Protein AF-A0A937M480-F1 (afdb_monomer_lite)

Structure (mmCIF, N/CA/C/O backbone):
data_AF-A0A937M480-F1
#
_entry.id   AF-A0A937M480-F1
#
loop_
_atom_site.group_PDB
_atom_site.id
_atom_site.type_symbol
_atom_site.label_atom_id
_atom_site.label_alt_id
_atom_site.label_comp_id
_atom_site.label_asym_id
_atom_site.label_entity_id
_atom_site.label_seq_id
_atom_site.pdbx_PDB_ins_code
_atom_site.Cartn_x
_atom_site.Cartn_y
_atom_site.Cartn_z
_atom_site.occupancy
_atom_site.B_iso_or_equiv
_atom_site.auth_seq_id
_atom_site.auth_comp_id
_atom_site.auth_asym_id
_atom_site.auth_atom_id
_atom_site.pdbx_PDB_model_num
ATOM 1 N N . MET A 1 1 ? -55.454 20.935 -61.286 1.00 38.97 1 MET A N 1
ATOM 2 C CA . MET A 1 1 ? -54.403 21.324 -62.245 1.00 38.97 1 MET A CA 1
ATOM 3 C C . MET A 1 1 ? -53.391 20.179 -62.258 1.00 38.97 1 MET A C 1
ATOM 5 O O . MET A 1 1 ? -52.654 20.067 -61.294 1.00 38.97 1 MET A O 1
ATOM 9 N N . THR A 1 2 ? -53.624 19.088 -63.008 1.00 27.55 2 THR A N 1
ATOM 10 C CA . THR A 1 2 ? -53.125 18.835 -64.394 1.00 27.55 2 THR A CA 1
ATOM 11 C C . THR A 1 2 ? -51.629 19.157 -64.527 1.00 27.55 2 THR A C 1
ATOM 13 O O . THR A 1 2 ? -51.244 20.268 -64.197 1.00 27.55 2 THR A O 1
ATOM 16 N N . ALA A 1 3 ? -50.723 18.274 -64.959 1.00 28.53 3 ALA A N 1
ATOM 17 C CA . ALA A 1 3 ? -50.770 17.164 -65.926 1.00 28.53 3 ALA A CA 1
ATOM 18 C C . ALA A 1 3 ? -49.619 16.153 -65.606 1.00 28.53 3 ALA A C 1
ATOM 20 O O . ALA A 1 3 ? -48.612 16.585 -65.056 1.00 28.53 3 ALA A O 1
ATOM 21 N N . ASN A 1 4 ? -49.781 14.816 -65.700 1.00 28.52 4 ASN A N 1
ATOM 22 C CA . ASN A 1 4 ? -49.721 13.934 -66.905 1.00 28.52 4 ASN A CA 1
ATOM 23 C C . ASN A 1 4 ? -48.317 13.932 -67.568 1.00 28.52 4 ASN A C 1
ATOM 25 O O . ASN A 1 4 ? -47.779 15.014 -67.745 1.00 28.52 4 ASN A O 1
ATOM 29 N N . GLN A 1 5 ? -47.620 12.849 -67.959 1.00 31.33 5 GLN A N 1
ATOM 30 C CA . GLN A 1 5 ? -47.866 11.459 -68.439 1.00 31.33 5 GLN A CA 1
ATOM 31 C C . GLN A 1 5 ? -46.549 10.646 -68.207 1.00 31.33 5 GLN A C 1
ATOM 33 O O . GLN A 1 5 ? -45.495 11.272 -68.166 1.00 31.33 5 GLN A O 1
ATOM 38 N N . ALA A 1 6 ? -46.461 9.339 -67.904 1.00 31.95 6 ALA A N 1
ATOM 39 C CA . ALA A 1 6 ? -46.973 8.081 -68.494 1.00 31.95 6 ALA A CA 1
ATOM 40 C C . ALA A 1 6 ? -46.155 7.525 -69.697 1.00 31.95 6 ALA A C 1
ATOM 42 O O . ALA A 1 6 ? -45.726 8.312 -70.533 1.00 31.95 6 ALA A O 1
ATOM 43 N N . PHE A 1 7 ? -46.087 6.173 -69.771 1.00 28.83 7 PHE A N 1
ATOM 44 C CA . PHE A 1 7 ? -45.591 5.233 -70.823 1.00 28.83 7 PHE A CA 1
ATOM 45 C C . PHE A 1 7 ? -44.141 4.702 -70.683 1.00 28.83 7 PHE A C 1
ATOM 47 O O . PHE A 1 7 ? -43.228 5.495 -70.509 1.00 28.83 7 PHE A O 1
ATOM 54 N N . GLU A 1 8 ? -43.792 3.405 -70.790 1.00 29.45 8 GLU A N 1
ATOM 55 C CA . GLU A 1 8 ? -44.454 2.083 -70.986 1.00 29.45 8 GLU A CA 1
ATOM 56 C C . GLU A 1 8 ? -43.340 1.003 -70.784 1.00 29.45 8 GLU A C 1
ATOM 58 O O . GLU A 1 8 ? -42.198 1.235 -71.168 1.00 29.45 8 GLU A O 1
ATOM 63 N N . SER A 1 9 ? -43.526 -0.052 -69.979 1.00 27.80 9 SER A N 1
ATOM 64 C CA . SER A 1 9 ? -43.893 -1.445 -70.344 1.00 27.80 9 SER A CA 1
ATOM 65 C C . SER A 1 9 ? -42.883 -2.280 -71.163 1.00 27.80 9 SER A C 1
ATOM 67 O O . SER A 1 9 ? -42.660 -2.030 -72.341 1.00 27.80 9 SER A O 1
ATOM 69 N N . SER A 1 10 ? -42.406 -3.396 -70.590 1.00 26.31 10 SER A N 1
ATOM 70 C CA . SER A 1 10 ? -42.457 -4.728 -71.238 1.00 26.31 10 SER A CA 1
ATOM 71 C C . SER A 1 10 ? -42.192 -5.871 -70.241 1.00 26.31 10 SER A C 1
ATOM 73 O O . SER A 1 10 ? -41.236 -5.864 -69.470 1.00 26.31 10 SER A O 1
ATOM 75 N N . GLN A 1 11 ? -43.119 -6.830 -70.249 1.00 28.70 11 GLN A N 1
ATOM 76 C CA . GLN A 1 11 ? -43.166 -8.083 -69.492 1.00 28.70 11 GLN A CA 1
ATOM 77 C C . GLN A 1 11 ? -42.443 -9.201 -70.251 1.00 28.70 11 GLN A C 1
ATOM 79 O O . GLN A 1 11 ? -42.529 -9.197 -71.475 1.00 28.70 11 GLN A O 1
ATOM 84 N N . ILE A 1 12 ? -41.918 -10.215 -69.546 1.00 29.50 12 ILE A N 1
ATOM 85 C CA . ILE A 1 12 ? -42.056 -11.636 -69.934 1.00 29.50 12 ILE A CA 1
ATOM 86 C C . ILE A 1 12 ? -42.160 -12.498 -68.657 1.00 29.50 12 ILE A C 1
ATOM 88 O O . ILE A 1 12 ? -41.211 -12.597 -67.883 1.00 29.50 12 ILE A O 1
ATOM 92 N N . GLU A 1 13 ? -43.316 -13.138 -68.461 1.00 30.36 13 GLU A N 1
ATOM 93 C CA . GLU A 1 13 ? -43.513 -14.326 -67.615 1.00 30.36 13 GLU A CA 1
ATOM 94 C C . GLU A 1 13 ? -43.284 -15.603 -68.446 1.00 30.36 13 GLU A C 1
ATOM 96 O O . GLU A 1 13 ? -43.547 -15.599 -69.646 1.00 30.36 13 GLU A O 1
ATOM 101 N N . THR A 1 14 ? -42.880 -16.718 -67.817 1.00 29.17 14 THR A N 1
ATOM 102 C CA . THR A 1 14 ? -43.527 -18.047 -67.976 1.00 29.17 14 THR A CA 1
ATOM 103 C C . THR A 1 14 ? -42.925 -19.122 -67.043 1.00 29.17 14 THR A C 1
ATOM 105 O O . THR A 1 14 ? -41.806 -19.585 -67.209 1.00 29.17 14 THR A O 1
ATOM 108 N N . ASN A 1 15 ? -43.721 -19.493 -66.035 1.00 28.11 15 ASN A N 1
ATOM 109 C CA . ASN A 1 15 ? -44.077 -20.829 -65.512 1.00 28.11 15 ASN A CA 1
ATOM 110 C C . ASN A 1 15 ? -43.257 -22.104 -65.879 1.00 28.11 15 ASN A C 1
ATOM 112 O O . ASN A 1 15 ? -43.151 -22.442 -67.053 1.00 28.11 15 ASN A O 1
ATOM 116 N N . SER A 1 16 ? -42.916 -22.954 -64.886 1.00 30.02 16 SER A N 1
ATOM 117 C CA . SER A 1 16 ? -43.539 -24.298 -64.682 1.00 30.02 16 SER A CA 1
ATOM 118 C C . SER A 1 16 ? -42.826 -25.247 -63.672 1.00 30.02 16 SER A C 1
ATOM 120 O O . SER A 1 16 ? -41.637 -25.511 -63.760 1.00 30.02 16 SER A O 1
ATOM 122 N N . ARG A 1 17 ? -43.635 -25.759 -62.722 1.00 29.83 17 ARG A N 1
ATOM 123 C CA . ARG A 1 17 ? -43.752 -27.118 -62.114 1.00 29.83 17 ARG A CA 1
ATOM 124 C C . ARG A 1 17 ? -42.527 -28.051 -61.904 1.00 29.83 17 ARG A C 1
ATOM 126 O O . ARG A 1 17 ? -41.987 -28.567 -62.867 1.00 29.83 17 ARG A O 1
ATOM 133 N N . GLY A 1 18 ? -42.375 -28.514 -60.649 1.00 26.92 18 GLY A N 1
ATOM 134 C CA . GLY A 1 18 ? -42.575 -29.937 -60.287 1.00 26.92 18 GLY A CA 1
ATOM 135 C C . GLY A 1 18 ? -41.360 -30.850 -60.004 1.00 26.92 18 GLY A C 1
ATOM 136 O O . GLY A 1 18 ? -40.508 -31.026 -60.859 1.00 26.92 18 GLY A O 1
ATOM 137 N N . ASP A 1 19 ? -41.426 -31.519 -58.842 1.00 27.78 19 ASP A N 1
ATOM 138 C CA . ASP A 1 19 ? -40.830 -32.814 -58.435 1.00 27.78 19 ASP A CA 1
ATOM 139 C C . ASP A 1 19 ? -39.389 -32.956 -57.885 1.00 27.78 19 ASP A C 1
ATOM 141 O O . ASP A 1 19 ? -38.381 -32.989 -58.581 1.00 27.78 19 ASP A O 1
ATOM 145 N N . THR A 1 20 ? -39.367 -33.150 -56.556 1.00 30.53 20 THR A N 1
ATOM 146 C CA . THR A 1 20 ? -38.727 -34.230 -55.773 1.00 30.53 20 THR A CA 1
ATOM 147 C C . THR A 1 20 ? -37.435 -34.885 -56.282 1.00 30.53 20 THR A C 1
ATOM 149 O O . THR A 1 20 ? -37.470 -35.758 -57.141 1.00 30.53 20 THR A O 1
ATOM 152 N N . SER A 1 21 ? -36.347 -34.693 -55.531 1.00 29.95 21 SER A N 1
ATOM 153 C CA . SER A 1 21 ? -35.521 -35.818 -55.063 1.00 29.95 21 SER A CA 1
ATOM 154 C C . SER A 1 21 ? -34.657 -35.392 -53.877 1.00 29.95 21 SER A C 1
ATOM 156 O O . SER A 1 21 ? -33.818 -34.499 -53.987 1.00 29.95 21 SER A O 1
ATOM 158 N N . ALA A 1 22 ? -34.880 -36.046 -52.742 1.00 34.91 22 ALA A N 1
ATOM 159 C CA . ALA A 1 22 ? -34.071 -35.940 -51.543 1.00 34.91 22 ALA A CA 1
ATOM 160 C C . ALA A 1 22 ? -32.683 -36.555 -51.765 1.00 34.91 22 ALA A C 1
ATOM 162 O O . ALA A 1 22 ? -32.589 -37.723 -52.134 1.00 34.91 22 ALA A O 1
ATOM 163 N N . VAL A 1 23 ? -31.626 -35.804 -51.451 1.00 31.38 23 VAL A N 1
ATOM 164 C CA . VAL A 1 23 ? -30.312 -36.351 -51.089 1.00 31.38 23 VAL A CA 1
ATOM 165 C C . VAL A 1 23 ? -29.729 -35.457 -49.994 1.00 31.38 23 VAL A C 1
ATOM 167 O O . VAL A 1 23 ? -29.330 -34.325 -50.248 1.00 31.38 23 VAL A O 1
ATOM 170 N N . ASN A 1 24 ? -29.711 -35.968 -48.762 1.00 33.84 24 ASN A N 1
ATOM 171 C CA . ASN A 1 24 ? -28.890 -35.433 -47.675 1.00 33.84 24 ASN A CA 1
ATOM 172 C C . ASN A 1 24 ? -27.405 -35.665 -47.994 1.00 33.84 24 ASN A C 1
ATOM 174 O O . ASN A 1 24 ? -27.045 -36.788 -48.355 1.00 33.84 24 ASN A O 1
ATOM 178 N N . PRO A 1 25 ? -26.533 -34.696 -47.683 1.00 33.44 25 PRO A N 1
ATOM 179 C CA . PRO A 1 25 ? -25.230 -35.018 -47.119 1.00 33.44 25 PRO A CA 1
ATOM 180 C C . PRO A 1 25 ? -25.141 -34.550 -45.662 1.00 33.44 25 PRO A C 1
ATOM 182 O O . PRO A 1 25 ? -25.654 -33.501 -45.281 1.00 33.44 25 PRO A O 1
ATOM 185 N N . LEU A 1 26 ? -24.507 -35.394 -44.852 1.00 34.00 26 LEU A N 1
ATOM 186 C CA . LEU A 1 26 ? -24.214 -35.218 -43.430 1.00 34.00 26 LEU A CA 1
ATOM 187 C C . LEU A 1 26 ? -23.466 -33.903 -43.121 1.00 34.00 26 LEU A C 1
ATOM 189 O O . LEU A 1 26 ? -22.776 -33.377 -43.993 1.00 34.00 26 LEU A O 1
ATOM 193 N N . PRO A 1 27 ? -23.551 -33.390 -41.878 1.00 34.22 27 PRO A N 1
ATOM 194 C CA . PRO A 1 27 ? -22.824 -32.193 -41.479 1.00 34.22 27 PRO A CA 1
ATOM 195 C C . PRO A 1 27 ? -21.321 -32.477 -41.395 1.00 34.22 27 PRO A C 1
ATOM 197 O O . PRO A 1 27 ? -20.895 -33.383 -40.678 1.00 34.22 27 PRO A O 1
ATOM 200 N N . ASP A 1 28 ? -20.524 -31.660 -42.084 1.00 32.66 28 ASP A N 1
ATOM 201 C CA . ASP A 1 28 ? -19.077 -31.588 -41.899 1.00 32.66 28 ASP A CA 1
ATOM 202 C C . ASP A 1 28 ? -18.770 -31.171 -40.454 1.00 32.66 28 ASP A C 1
ATOM 204 O O . ASP A 1 28 ? -18.793 -29.998 -40.076 1.00 32.66 28 ASP A O 1
ATOM 208 N N . THR A 1 29 ? -18.474 -32.159 -39.614 1.00 36.50 29 THR A N 1
ATOM 209 C CA . THR A 1 29 ? -17.878 -31.966 -38.295 1.00 36.50 29 THR A CA 1
ATOM 210 C C . THR A 1 29 ? -16.420 -31.556 -38.468 1.00 36.50 29 THR A C 1
ATOM 212 O O . THR A 1 29 ? -15.533 -32.395 -38.381 1.00 36.50 29 THR A O 1
ATOM 215 N N . ASN A 1 30 ? -16.172 -30.277 -38.742 1.00 35.47 30 ASN A N 1
ATOM 216 C CA . ASN A 1 30 ? -14.851 -29.653 -38.627 1.00 35.47 30 ASN A CA 1
ATOM 217 C C . ASN A 1 30 ? -14.983 -28.157 -38.296 1.00 35.47 30 ASN A C 1
ATOM 219 O O . ASN A 1 30 ? -14.421 -27.287 -38.953 1.00 35.47 30 ASN A O 1
ATOM 223 N N . THR A 1 31 ? -15.723 -27.836 -37.236 1.00 36.19 31 THR A N 1
ATOM 224 C CA . THR A 1 31 ? -15.527 -26.571 -36.516 1.00 36.19 31 THR A CA 1
ATOM 225 C C . THR A 1 31 ? -14.497 -26.802 -35.419 1.00 36.19 31 THR A C 1
ATOM 227 O O . THR A 1 31 ? -14.846 -27.116 -34.279 1.00 36.19 31 THR A O 1
ATOM 230 N N . GLU A 1 32 ? -13.215 -26.665 -35.764 1.00 35.69 32 GLU A N 1
ATOM 231 C CA . GLU A 1 32 ? -12.200 -26.359 -34.757 1.00 35.69 32 GLU A CA 1
ATOM 232 C C . GLU A 1 32 ? -12.654 -25.099 -33.997 1.00 35.69 32 GLU A C 1
ATOM 234 O O . GLU A 1 32 ? -13.074 -24.122 -34.630 1.00 35.69 32 GLU A O 1
ATOM 239 N N . PRO A 1 33 ? -12.604 -25.070 -32.654 1.00 38.28 33 PRO A N 1
ATOM 240 C CA . PRO A 1 33 ? -12.938 -23.862 -31.924 1.00 38.28 33 PRO A CA 1
ATOM 241 C C . PRO A 1 33 ? -11.924 -22.780 -32.297 1.00 38.28 33 PRO A C 1
ATOM 243 O O . PRO A 1 33 ? -10.724 -22.926 -32.050 1.00 38.28 33 PRO A O 1
ATOM 246 N N . LEU A 1 34 ? -12.431 -21.699 -32.899 1.00 39.56 34 LEU A N 1
ATOM 247 C CA . LEU A 1 34 ? -11.734 -20.438 -33.133 1.00 39.56 34 LEU A CA 1
ATOM 248 C C . LEU A 1 34 ? -10.847 -20.128 -31.923 1.00 39.56 34 LEU A C 1
ATOM 250 O O . LEU A 1 34 ? -11.340 -19.751 -30.859 1.00 39.56 34 LEU A O 1
ATOM 254 N N . ARG A 1 35 ? -9.530 -20.309 -32.083 1.00 43.84 35 ARG A N 1
ATOM 255 C CA . ARG A 1 35 ? -8.532 -19.825 -31.129 1.00 43.84 35 ARG A CA 1
ATOM 256 C C . ARG A 1 35 ? -8.743 -18.321 -31.024 1.00 43.84 35 ARG A C 1
ATOM 258 O O . ARG A 1 35 ? -8.340 -17.580 -31.918 1.00 43.84 35 ARG A O 1
ATOM 265 N N . GLN A 1 36 ? -9.428 -17.889 -29.969 1.00 41.12 36 GLN A N 1
ATOM 266 C CA . GLN A 1 36 ? -9.631 -16.481 -29.665 1.00 41.12 36 GLN A CA 1
ATOM 267 C C . GLN A 1 36 ? -8.252 -15.822 -29.653 1.00 41.12 36 GLN A C 1
ATOM 269 O O . GLN A 1 36 ? -7.390 -16.159 -28.838 1.00 41.12 36 GLN A O 1
ATOM 274 N N . ARG A 1 37 ? -8.007 -14.943 -30.629 1.00 43.81 37 ARG A N 1
ATOM 275 C CA . ARG A 1 37 ? -6.799 -14.124 -30.676 1.00 43.81 37 ARG A CA 1
ATOM 276 C C . ARG A 1 37 ? -6.759 -13.355 -29.350 1.00 43.81 37 ARG A C 1
ATOM 278 O O . ARG A 1 37 ? -7.782 -12.760 -29.007 1.00 43.81 37 ARG A O 1
ATOM 285 N N . PRO A 1 38 ? -5.651 -13.390 -28.586 1.00 50.38 38 PRO A N 1
ATOM 286 C CA . PRO A 1 38 ? -5.581 -12.630 -27.346 1.00 50.38 38 PRO A CA 1
ATOM 287 C C . PRO A 1 38 ? -5.907 -11.161 -27.650 1.00 50.38 38 PRO A C 1
ATOM 289 O O . PRO A 1 38 ? -5.566 -10.695 -28.748 1.00 50.38 38 PRO A O 1
ATOM 292 N N . PRO A 1 39 ? -6.588 -10.451 -26.733 1.00 58.69 39 PRO A N 1
ATOM 293 C CA . PRO A 1 39 ? -6.961 -9.061 -26.953 1.00 58.69 39 PRO A CA 1
ATOM 294 C C . PRO A 1 39 ? -5.727 -8.269 -27.388 1.00 58.69 39 PRO A C 1
ATOM 296 O O . PRO A 1 39 ? -4.627 -8.463 -26.864 1.00 58.69 39 PRO A O 1
ATOM 299 N N . ALA A 1 40 ? -5.882 -7.433 -28.414 1.00 70.56 40 ALA A N 1
ATOM 300 C CA . ALA A 1 40 ? -4.791 -6.604 -28.895 1.00 70.56 40 ALA A CA 1
ATOM 301 C C . ALA A 1 40 ? -4.470 -5.567 -27.814 1.00 70.56 40 ALA A C 1
ATOM 303 O O . ALA A 1 40 ? -5.167 -4.569 -27.672 1.00 70.56 40 ALA A O 1
ATOM 304 N N . PHE A 1 41 ? -3.439 -5.830 -27.016 1.00 80.75 41 PHE A N 1
ATOM 305 C CA . PHE A 1 41 ? -2.986 -4.884 -26.009 1.00 80.75 41 PHE A CA 1
ATOM 306 C C . PHE A 1 41 ? -2.193 -3.766 -26.679 1.00 80.75 41 PHE A C 1
ATOM 308 O O . PHE A 1 41 ? -1.132 -4.002 -27.267 1.00 80.75 41 PHE A O 1
ATOM 315 N N . GLU A 1 42 ? -2.702 -2.544 -26.574 1.00 85.00 42 GLU A N 1
ATOM 316 C CA . GLU A 1 42 ? -2.027 -1.366 -27.098 1.00 85.00 42 GLU A CA 1
ATOM 317 C C . GLU A 1 42 ? -0.754 -1.045 -26.310 1.00 85.00 42 GLU A C 1
ATOM 319 O O . GLU A 1 42 ? -0.647 -1.256 -25.096 1.00 85.00 42 GLU A O 1
ATOM 324 N N . LYS A 1 43 ? 0.232 -0.502 -27.024 1.00 92.56 43 LYS A N 1
ATOM 325 C CA . LYS A 1 43 ? 1.442 0.050 -26.418 1.00 92.56 43 LYS A CA 1
ATOM 326 C C . LYS A 1 43 ? 1.233 1.516 -26.061 1.00 92.56 43 LYS A C 1
ATOM 328 O O . LYS A 1 43 ? 0.353 2.195 -26.590 1.00 92.56 43 LYS A O 1
ATOM 333 N N . ASP A 1 44 ? 2.037 1.996 -25.130 1.00 93.81 44 ASP A N 1
ATOM 334 C CA . ASP A 1 44 ? 2.119 3.411 -24.813 1.00 93.81 44 ASP A CA 1
ATOM 335 C C . ASP A 1 44 ? 2.833 4.159 -25.959 1.00 93.81 44 ASP A C 1
ATOM 337 O O . ASP A 1 44 ? 3.934 3.751 -26.341 1.00 93.81 44 ASP A O 1
ATOM 341 N N . PRO A 1 45 ? 2.238 5.217 -26.540 1.00 91.88 45 PRO A N 1
ATOM 342 C CA . PRO A 1 45 ? 2.791 5.894 -27.715 1.00 91.88 45 PRO A CA 1
ATOM 343 C C . PRO A 1 45 ? 4.078 6.677 -27.420 1.00 91.88 45 PRO A C 1
ATOM 345 O O . PRO A 1 45 ? 4.890 6.852 -28.323 1.00 91.88 45 PRO A O 1
ATOM 348 N N . VAL A 1 46 ? 4.286 7.117 -26.174 1.00 93.44 46 VAL A N 1
ATOM 349 C CA . VAL A 1 46 ? 5.457 7.917 -25.774 1.00 93.44 46 VAL A CA 1
ATOM 350 C C . VAL A 1 46 ? 6.673 7.024 -25.519 1.00 93.44 46 VAL A C 1
ATOM 352 O O . VAL A 1 46 ? 7.785 7.292 -25.978 1.00 93.44 46 VAL A O 1
ATOM 355 N N . THR A 1 47 ? 6.470 5.929 -24.790 1.00 94.88 47 THR A N 1
ATOM 356 C CA . THR A 1 47 ? 7.554 5.050 -24.323 1.00 94.88 47 THR A CA 1
ATOM 357 C C . THR A 1 47 ? 7.727 3.784 -25.162 1.00 94.88 47 THR A C 1
ATOM 359 O O . THR A 1 47 ? 8.751 3.105 -25.064 1.00 94.88 47 THR A O 1
ATOM 362 N N . GLY A 1 48 ? 6.723 3.407 -25.959 1.00 93.88 48 GLY A N 1
ATOM 363 C CA . GLY A 1 48 ? 6.698 2.150 -26.713 1.00 93.88 48 GLY A CA 1
ATOM 364 C C . GLY A 1 48 ? 6.606 0.889 -25.839 1.00 93.88 48 GLY A C 1
ATOM 365 O O . GLY A 1 48 ? 6.782 -0.228 -26.343 1.00 93.88 48 GLY A O 1
ATOM 366 N N . LEU A 1 49 ? 6.368 1.044 -24.532 1.00 96.00 49 LEU A N 1
ATOM 367 C CA . LEU A 1 49 ? 6.187 -0.051 -23.581 1.00 96.00 49 LEU A CA 1
ATOM 368 C C . LEU A 1 49 ? 4.751 -0.582 -23.613 1.00 96.00 49 LEU A C 1
ATOM 370 O O . LEU A 1 49 ? 3.835 0.069 -24.111 1.00 96.00 49 LEU A O 1
ATOM 374 N N . HIS A 1 50 ? 4.541 -1.780 -23.070 1.00 96.06 50 HIS A N 1
ATOM 375 C CA . HIS A 1 50 ? 3.186 -2.270 -22.819 1.00 96.06 50 HIS A CA 1
ATOM 376 C C . HIS A 1 50 ? 2.514 -1.453 -21.708 1.00 96.06 50 HIS A C 1
ATOM 378 O O . HIS A 1 50 ? 3.195 -0.957 -20.810 1.00 96.06 50 HIS A O 1
ATOM 384 N N . ARG A 1 51 ? 1.187 -1.320 -21.765 1.00 95.62 51 ARG A N 1
ATOM 385 C CA . ARG A 1 51 ? 0.390 -0.630 -20.740 1.00 95.62 51 ARG A CA 1
ATOM 386 C C . ARG A 1 51 ? 0.098 -1.531 -19.538 1.00 95.62 51 ARG A C 1
ATOM 388 O O . ARG A 1 51 ? 0.232 -2.754 -19.623 1.00 95.62 51 ARG A O 1
ATOM 395 N N . GLN A 1 52 ? -0.350 -0.917 -18.444 1.00 94.56 52 GLN A N 1
ATOM 396 C CA . GLN A 1 52 ? -0.762 -1.611 -17.220 1.00 94.56 52 GLN A CA 1
ATOM 397 C C . GLN A 1 52 ? -1.752 -2.757 -17.488 1.00 94.56 52 GLN A C 1
ATOM 399 O O . GLN A 1 52 ? -1.590 -3.822 -16.907 1.00 94.56 52 GLN A O 1
ATOM 404 N N . ASP A 1 53 ? -2.704 -2.598 -18.411 1.00 93.38 53 ASP A N 1
ATOM 405 C CA . ASP A 1 53 ? -3.714 -3.631 -18.699 1.00 93.38 53 ASP A CA 1
ATOM 406 C C . ASP A 1 53 ? -3.089 -4.960 -19.149 1.00 93.38 53 ASP A C 1
ATOM 408 O O . ASP A 1 53 ? -3.508 -6.039 -18.725 1.00 93.38 53 ASP A O 1
ATOM 412 N N . TYR A 1 54 ? -2.027 -4.887 -19.960 1.00 95.25 54 TYR A N 1
ATOM 413 C CA . TYR A 1 54 ? -1.270 -6.069 -20.368 1.00 95.25 54 TYR A CA 1
ATOM 414 C C . TYR A 1 54 ? -0.563 -6.715 -19.179 1.00 95.25 54 TYR A C 1
ATOM 416 O O . TYR A 1 54 ? -0.578 -7.935 -19.024 1.00 95.25 54 TYR A O 1
ATOM 424 N N . LEU A 1 55 ? 0.045 -5.897 -18.320 1.00 95.56 55 LEU A N 1
ATOM 425 C CA . LEU A 1 55 ? 0.726 -6.376 -17.126 1.00 95.56 55 LEU A CA 1
ATOM 426 C C . LEU A 1 55 ? -0.241 -7.082 -16.168 1.00 95.56 55 LEU A C 1
ATOM 428 O O . LEU A 1 55 ? 0.083 -8.165 -15.686 1.00 95.56 55 LEU A O 1
ATOM 432 N N . CYS A 1 56 ? -1.425 -6.513 -15.930 1.00 95.06 56 CYS A N 1
ATOM 433 C CA . CYS A 1 56 ? -2.462 -7.116 -15.093 1.00 95.06 56 CYS A CA 1
ATOM 434 C C . CYS A 1 56 ? -2.858 -8.505 -15.608 1.00 95.06 56 CYS A C 1
ATOM 436 O O . CYS A 1 56 ? -2.866 -9.468 -14.842 1.00 95.06 56 CYS A O 1
ATOM 438 N N . HIS A 1 57 ? -3.074 -8.633 -16.922 1.00 94.75 57 HIS A N 1
ATOM 439 C CA . HIS A 1 57 ? -3.372 -9.919 -17.554 1.00 94.75 57 HIS A CA 1
ATOM 440 C C . HIS A 1 57 ? -2.248 -10.952 -17.354 1.00 94.75 57 HIS A C 1
ATOM 442 O O . HIS A 1 57 ? -2.506 -12.116 -17.038 1.00 94.75 57 HIS A O 1
ATOM 448 N N . VAL A 1 58 ? -0.986 -10.534 -17.500 1.00 94.44 58 VAL A N 1
ATOM 449 C CA . VAL A 1 58 ? 0.174 -11.415 -17.293 1.00 94.44 58 VAL A CA 1
ATOM 450 C C . VAL A 1 58 ? 0.308 -11.827 -15.823 1.00 94.44 58 VAL A C 1
ATOM 452 O O . VAL A 1 58 ? 0.611 -12.989 -15.551 1.00 94.44 58 VAL A O 1
ATOM 455 N N . ILE A 1 59 ? 0.050 -10.921 -14.875 1.00 95.00 59 ILE A N 1
ATOM 456 C CA . ILE A 1 59 ? 0.085 -11.219 -13.435 1.00 95.00 59 ILE A CA 1
ATOM 457 C C . ILE A 1 59 ? -0.976 -12.256 -13.071 1.00 95.00 59 ILE A C 1
ATOM 459 O O . ILE A 1 59 ? -0.634 -13.243 -12.421 1.00 95.00 59 ILE A O 1
ATOM 463 N N . ASP A 1 60 ? -2.221 -12.094 -13.521 1.00 93.94 60 ASP A N 1
ATOM 464 C CA . ASP A 1 60 ? -3.283 -13.078 -13.265 1.00 93.94 60 ASP A CA 1
ATOM 465 C C . ASP A 1 60 ? -2.917 -14.460 -13.805 1.00 93.94 60 ASP A C 1
ATOM 467 O O . ASP A 1 60 ? -3.076 -15.476 -13.122 1.00 93.94 60 ASP A O 1
ATOM 471 N N . HIS A 1 61 ? -2.353 -14.512 -15.013 1.00 91.38 61 HIS A N 1
ATOM 472 C CA . HIS A 1 61 ? -1.879 -15.762 -15.590 1.00 91.38 61 HIS A CA 1
ATOM 473 C C . HIS A 1 61 ? -0.725 -16.371 -14.771 1.00 91.38 61 HIS A C 1
ATOM 475 O O . HIS A 1 61 ? -0.713 -17.580 -14.523 1.00 91.38 61 HIS A O 1
ATOM 481 N N . CYS A 1 62 ? 0.222 -15.558 -14.291 1.00 91.25 62 CYS A N 1
ATOM 482 C CA . CYS A 1 62 ? 1.288 -16.008 -13.394 1.00 91.25 62 CYS A CA 1
ATOM 483 C C . CYS A 1 62 ? 0.737 -16.562 -12.071 1.00 91.25 62 CYS A C 1
ATOM 485 O O . CYS A 1 62 ? 1.162 -17.640 -11.654 1.00 91.25 62 CYS A O 1
ATOM 487 N N . LEU A 1 63 ? -0.227 -15.883 -11.441 1.00 91.62 63 LEU A N 1
ATOM 488 C CA . LEU A 1 63 ? -0.883 -16.338 -10.209 1.00 91.62 63 LEU A CA 1
ATOM 489 C C . LEU A 1 63 ? -1.618 -17.669 -10.430 1.00 91.62 63 LEU A C 1
ATOM 491 O O . LEU A 1 63 ? -1.446 -18.611 -9.654 1.00 91.62 63 LEU A O 1
ATOM 495 N N . ALA A 1 64 ? -2.355 -17.800 -11.537 1.00 89.44 64 ALA A N 1
ATOM 496 C CA . ALA A 1 64 ? -3.043 -19.038 -11.902 1.00 89.44 64 ALA A CA 1
ATOM 497 C C . ALA A 1 64 ? -2.069 -20.215 -12.108 1.00 89.44 64 ALA A C 1
ATOM 499 O O . ALA A 1 64 ? -2.349 -21.342 -11.686 1.00 89.44 64 ALA A O 1
ATOM 500 N N . GLN A 1 65 ? -0.904 -19.970 -12.716 1.00 86.06 65 GLN A N 1
ATOM 501 C CA . GLN A 1 65 ? 0.148 -20.980 -12.865 1.00 86.06 65 GLN A CA 1
ATOM 502 C C . GLN A 1 65 ? 0.843 -21.315 -11.537 1.00 86.06 65 GLN A C 1
ATOM 504 O O . GLN A 1 65 ? 1.169 -22.481 -11.292 1.00 86.06 65 GLN A O 1
ATOM 509 N N . GLY A 1 66 ? 1.037 -20.321 -10.669 1.00 81.81 66 GLY A N 1
ATOM 510 C CA . GLY A 1 66 ? 1.682 -20.469 -9.364 1.00 81.81 66 GLY A CA 1
ATOM 511 C C . GLY A 1 66 ? 0.914 -21.327 -8.364 1.00 81.81 66 GLY A C 1
ATOM 512 O O . GLY A 1 66 ? 1.512 -21.885 -7.450 1.00 81.81 66 GLY A O 1
ATOM 513 N N . ARG A 1 67 ? -0.389 -21.538 -8.577 1.00 79.69 67 ARG A N 1
ATOM 514 C CA . ARG A 1 67 ? -1.174 -22.519 -7.806 1.00 79.69 67 ARG A CA 1
ATOM 515 C C . ARG A 1 67 ? -0.781 -23.970 -8.104 1.00 79.69 67 ARG A C 1
ATOM 517 O O . ARG A 1 67 ? -1.015 -24.846 -7.282 1.00 79.69 67 ARG A O 1
ATOM 524 N N . LYS A 1 68 ? -0.188 -24.240 -9.275 1.00 78.31 68 LYS A N 1
ATOM 525 C CA . LYS A 1 68 ? 0.174 -25.595 -9.738 1.00 78.31 68 LYS A CA 1
ATOM 526 C C . LYS A 1 68 ? 1.673 -25.896 -9.647 1.00 78.31 68 LYS A C 1
ATOM 528 O O . LYS A 1 68 ? 2.067 -27.056 -9.719 1.00 78.31 68 LYS A O 1
ATOM 533 N N . ARG A 1 69 ? 2.527 -24.872 -9.559 1.00 79.38 69 ARG A N 1
ATOM 534 C CA . ARG A 1 69 ? 3.999 -24.978 -9.558 1.00 79.38 69 ARG A CA 1
ATOM 535 C C . ARG A 1 69 ? 4.593 -23.926 -8.626 1.00 79.38 69 ARG A C 1
ATOM 537 O O . ARG A 1 69 ? 3.987 -22.883 -8.433 1.00 79.38 69 ARG A O 1
ATOM 544 N N . LYS A 1 70 ? 5.812 -24.144 -8.112 1.00 78.00 70 LYS A N 1
ATOM 545 C CA . LYS A 1 70 ? 6.535 -23.112 -7.344 1.00 78.00 70 LYS A CA 1
ATOM 546 C C . LYS A 1 70 ? 6.777 -21.873 -8.222 1.00 78.00 70 LYS A C 1
ATOM 548 O O . LYS A 1 70 ? 7.669 -21.888 -9.070 1.00 78.00 70 LYS A O 1
ATOM 553 N N . LEU A 1 71 ? 5.985 -20.819 -8.020 1.00 80.75 71 LEU A N 1
ATOM 554 C CA . LEU A 1 71 ? 6.161 -19.513 -8.654 1.00 80.75 71 LEU A CA 1
ATOM 555 C C . LEU A 1 71 ? 7.197 -18.703 -7.874 1.00 80.75 71 LEU A C 1
ATOM 557 O O . LEU A 1 71 ? 7.137 -18.610 -6.652 1.00 80.75 71 LEU A O 1
ATOM 561 N N . ARG A 1 72 ? 8.146 -18.110 -8.595 1.00 88.06 72 ARG A N 1
ATOM 562 C CA . ARG A 1 72 ? 9.040 -17.071 -8.078 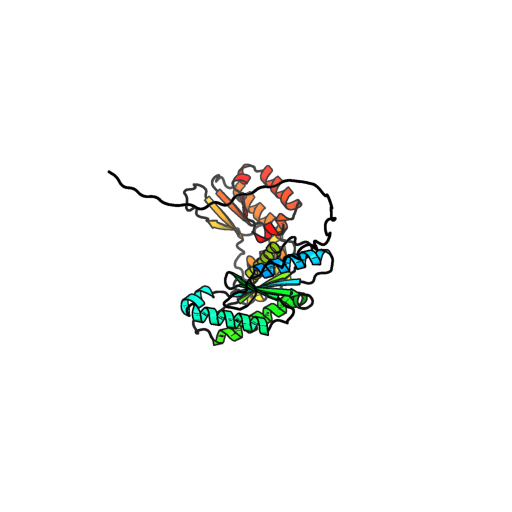1.00 88.06 72 ARG A CA 1
ATOM 563 C C . ARG A 1 72 ? 8.846 -15.853 -8.958 1.00 88.06 72 ARG A C 1
ATOM 565 O O . ARG A 1 72 ? 9.402 -15.807 -10.056 1.00 88.06 72 ARG A O 1
ATOM 572 N N . ALA A 1 73 ? 7.986 -14.943 -8.531 1.00 93.19 73 ALA A N 1
ATOM 573 C CA . ALA A 1 73 ? 7.705 -13.719 -9.257 1.00 93.19 73 ALA A CA 1
ATOM 574 C C . ALA A 1 73 ? 7.510 -12.561 -8.278 1.00 93.19 73 ALA A C 1
ATOM 576 O O . ALA A 1 73 ? 6.976 -12.759 -7.190 1.00 93.19 73 ALA A O 1
ATOM 577 N N . SER A 1 74 ? 7.931 -11.364 -8.675 1.00 95.25 74 SER A N 1
ATOM 578 C CA . SER A 1 74 ? 7.726 -10.134 -7.910 1.00 95.25 74 SER A CA 1
ATOM 579 C C . SER A 1 74 ? 7.310 -9.009 -8.849 1.00 95.25 74 SER A C 1
ATOM 581 O O . SER A 1 74 ? 7.843 -8.894 -9.953 1.00 95.25 74 SER A O 1
ATOM 583 N N . LEU A 1 75 ? 6.380 -8.171 -8.406 1.00 97.31 75 LEU A N 1
ATOM 584 C CA . LEU A 1 75 ? 6.037 -6.912 -9.049 1.00 97.31 75 LEU A CA 1
ATOM 585 C C . LEU A 1 75 ? 6.851 -5.798 -8.395 1.00 97.31 75 LEU A C 1
ATOM 587 O O . LEU A 1 75 ? 6.769 -5.610 -7.184 1.00 97.31 75 LEU A O 1
ATOM 591 N N . ALA A 1 76 ? 7.610 -5.061 -9.196 1.00 96.50 76 ALA A N 1
ATOM 592 C CA . ALA A 1 76 ? 8.258 -3.825 -8.787 1.00 96.50 76 ALA A CA 1
ATOM 593 C C . ALA A 1 76 ? 7.547 -2.632 -9.431 1.00 96.50 76 ALA A C 1
ATOM 595 O O . ALA A 1 76 ? 7.373 -2.610 -10.648 1.00 96.50 76 ALA A O 1
ATOM 596 N N . LEU A 1 77 ? 7.165 -1.646 -8.628 1.00 96.44 77 LEU A N 1
ATOM 597 C CA . LEU A 1 77 ? 6.636 -0.359 -9.069 1.00 96.44 77 LEU A CA 1
ATOM 598 C C . LEU A 1 77 ? 7.709 0.703 -8.859 1.00 96.44 77 LEU A C 1
ATOM 600 O O . LEU A 1 77 ? 8.284 0.780 -7.777 1.00 96.44 77 LEU A O 1
ATOM 604 N N . LEU A 1 78 ? 7.986 1.496 -9.889 1.00 95.12 78 LEU A N 1
ATOM 605 C CA . LEU A 1 78 ? 8.906 2.625 -9.855 1.00 95.12 78 LEU A CA 1
ATOM 606 C C . LEU A 1 78 ? 8.116 3.901 -10.134 1.00 95.12 78 LEU A C 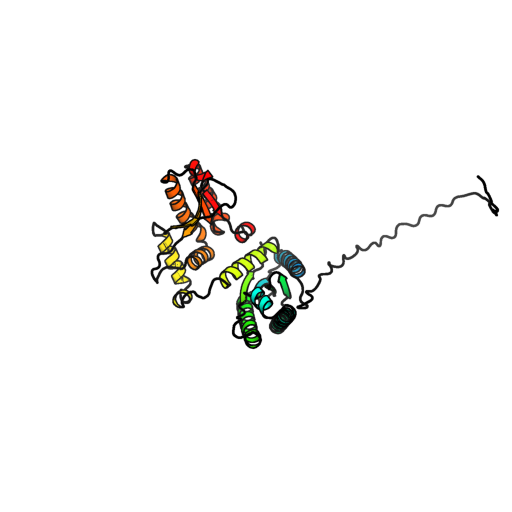1
ATOM 608 O O . LEU A 1 78 ? 7.602 4.080 -11.237 1.00 95.12 78 LEU A O 1
ATOM 612 N N . GLN A 1 79 ? 8.032 4.786 -9.149 1.00 94.69 79 GLN A N 1
ATOM 613 C CA . GLN A 1 79 ? 7.291 6.040 -9.257 1.00 94.69 79 GLN A CA 1
ATOM 614 C C . GLN A 1 79 ? 8.252 7.196 -9.478 1.00 94.69 79 GLN A C 1
ATOM 616 O O . GLN A 1 79 ? 9.140 7.423 -8.656 1.00 94.69 79 GLN A O 1
ATOM 621 N N . LEU A 1 80 ? 8.041 7.945 -10.560 1.00 93.00 80 LEU A N 1
ATOM 622 C CA . LEU A 1 80 ? 8.697 9.228 -10.780 1.00 93.00 80 LEU A CA 1
ATOM 623 C C . LEU A 1 80 ? 7.967 10.299 -9.967 1.00 93.00 80 LEU A C 1
ATOM 625 O O . LEU A 1 80 ? 6.808 10.615 -10.248 1.00 93.00 80 LEU A O 1
ATOM 629 N N . GLU A 1 81 ? 8.617 10.836 -8.944 1.00 87.62 81 GLU A N 1
ATOM 630 C CA . GLU A 1 81 ? 8.063 11.915 -8.126 1.00 87.62 81 GLU A CA 1
ATOM 631 C C . GLU A 1 81 ? 8.296 13.276 -8.779 1.00 87.62 81 GLU A C 1
ATOM 633 O O . GLU A 1 81 ? 9.235 13.456 -9.552 1.00 87.62 81 GLU A O 1
ATOM 638 N N . ASN A 1 82 ? 7.426 14.241 -8.479 1.00 82.69 82 ASN A N 1
ATOM 639 C CA . ASN A 1 82 ? 7.478 15.614 -8.999 1.00 82.69 82 ASN A CA 1
ATOM 640 C C . ASN A 1 82 ? 7.486 15.720 -10.536 1.00 82.69 82 ASN A C 1
ATOM 642 O O . ASN A 1 82 ? 7.700 16.793 -11.095 1.00 82.69 82 ASN A O 1
ATOM 646 N N . PHE A 1 83 ? 7.180 14.637 -11.259 1.00 89.94 83 PHE A N 1
ATOM 647 C CA . PHE A 1 83 ? 7.196 14.653 -12.721 1.00 89.94 83 PHE A CA 1
ATOM 648 C C . PHE A 1 83 ? 6.109 15.571 -13.308 1.00 89.94 83 PHE A C 1
ATOM 650 O O . PHE A 1 83 ? 6.293 16.134 -14.384 1.00 89.94 83 PHE A O 1
ATOM 657 N N . TYR A 1 84 ? 5.000 15.787 -12.586 1.00 87.19 84 TYR A N 1
ATOM 658 C CA . TYR A 1 84 ? 4.009 16.811 -12.941 1.00 87.19 84 TYR A CA 1
ATOM 659 C C . TYR A 1 84 ? 4.612 18.226 -12.932 1.00 87.19 84 TYR A C 1
ATOM 661 O O . TYR A 1 84 ? 4.356 18.992 -13.859 1.00 87.19 84 TYR A O 1
ATOM 669 N N . GLU A 1 85 ? 5.435 18.560 -11.934 1.00 86.50 85 GLU A N 1
ATOM 670 C CA . GLU A 1 85 ? 6.115 19.859 -11.836 1.00 86.50 85 GLU A CA 1
ATOM 671 C C . GLU A 1 85 ? 7.171 20.007 -12.928 1.00 86.50 85 GLU A C 1
ATOM 673 O O . GLU A 1 85 ? 7.199 21.022 -13.622 1.00 86.50 85 GLU A O 1
ATOM 678 N N . ILE A 1 86 ? 7.972 18.957 -13.146 1.00 88.44 86 ILE A N 1
ATOM 679 C CA . ILE A 1 86 ? 8.956 18.915 -14.231 1.00 88.44 86 ILE A CA 1
ATOM 680 C C . ILE A 1 86 ? 8.261 19.180 -15.564 1.00 88.44 86 ILE A C 1
ATOM 682 O O . ILE A 1 86 ? 8.671 20.081 -16.288 1.00 88.44 86 ILE A O 1
ATOM 686 N N . ARG A 1 87 ? 7.172 18.460 -15.860 1.00 91.38 87 ARG A N 1
ATOM 687 C CA . ARG A 1 87 ? 6.397 18.638 -17.093 1.00 91.38 87 ARG A CA 1
ATOM 688 C C . ARG A 1 87 ? 5.816 20.042 -17.231 1.00 91.38 87 ARG A C 1
ATOM 690 O O . ARG A 1 87 ? 5.810 20.580 -18.334 1.00 91.38 87 ARG A O 1
ATOM 697 N N . SER A 1 88 ? 5.325 20.621 -16.137 1.00 89.81 88 SER A N 1
ATOM 698 C CA . SER A 1 88 ? 4.816 21.996 -16.123 1.00 89.81 88 SER A CA 1
ATOM 699 C C . SER A 1 88 ? 5.905 23.003 -16.507 1.00 89.81 88 SER A C 1
ATOM 701 O O . SER A 1 88 ? 5.645 23.954 -17.237 1.00 89.81 88 SER A O 1
ATOM 703 N N . TRP A 1 89 ? 7.138 22.763 -16.057 1.00 89.31 89 TRP A N 1
ATOM 704 C CA . TRP A 1 89 ? 8.260 23.674 -16.254 1.00 89.31 89 TRP A CA 1
ATOM 705 C C . TRP A 1 89 ? 8.937 23.523 -17.622 1.00 89.31 89 TRP A C 1
ATOM 707 O O . TRP A 1 89 ? 9.229 24.521 -18.273 1.00 89.31 89 TRP A O 1
ATOM 717 N N . VAL A 1 90 ? 9.197 22.287 -18.066 1.00 89.00 90 VAL A N 1
ATOM 718 C CA . VAL A 1 90 ? 9.930 22.018 -19.320 1.00 89.00 90 VAL A CA 1
ATOM 719 C C . VAL A 1 90 ? 9.031 21.988 -20.554 1.00 89.00 90 VAL A C 1
ATOM 721 O O . VAL A 1 90 ? 9.538 22.118 -21.660 1.00 89.00 90 VAL A O 1
ATOM 724 N N . GLY A 1 91 ? 7.716 21.837 -20.376 1.00 92.81 91 GLY A N 1
ATOM 725 C CA . GLY A 1 91 ? 6.767 21.642 -21.469 1.00 92.81 91 GLY A CA 1
ATOM 726 C C . GLY A 1 91 ? 6.454 20.167 -21.739 1.00 92.81 91 GLY A C 1
ATOM 727 O O . GLY A 1 91 ? 7.173 19.252 -21.335 1.00 92.81 91 GLY A O 1
ATOM 728 N N . THR A 1 92 ? 5.322 19.915 -22.407 1.00 93.12 92 THR A N 1
ATOM 729 C CA . THR A 1 92 ? 4.878 18.541 -22.719 1.00 93.12 92 THR A CA 1
ATOM 730 C C . THR A 1 92 ? 5.822 17.806 -23.682 1.00 93.12 92 THR A C 1
ATOM 732 O O . THR A 1 92 ? 6.168 16.672 -23.361 1.00 93.12 92 THR A O 1
ATOM 735 N N . PRO A 1 93 ? 6.277 18.395 -24.807 1.00 94.12 93 PRO A N 1
ATOM 736 C CA . PRO A 1 93 ? 7.173 17.699 -25.733 1.00 94.12 93 PRO A CA 1
ATOM 737 C C . PRO A 1 93 ? 8.479 17.235 -25.071 1.00 94.12 93 PRO A C 1
ATOM 739 O O . PRO A 1 93 ? 8.885 16.084 -25.217 1.00 94.12 93 PRO A O 1
ATOM 742 N N . GLU A 1 94 ? 9.110 18.106 -24.290 1.00 92.19 94 GLU A N 1
ATOM 743 C CA . GLU A 1 94 ? 10.362 17.850 -23.583 1.00 92.19 94 GLU A CA 1
ATOM 744 C C . GLU A 1 94 ? 10.179 16.805 -22.474 1.00 92.19 94 GLU A C 1
ATOM 746 O O . GLU A 1 94 ? 11.020 15.920 -22.302 1.00 92.19 94 GLU A O 1
ATOM 751 N N . ALA A 1 95 ? 9.054 16.851 -21.754 1.00 92.62 95 ALA A N 1
ATOM 752 C CA . ALA A 1 95 ? 8.720 15.850 -20.746 1.00 92.62 95 ALA A CA 1
ATOM 753 C C . ALA A 1 95 ? 8.456 14.466 -21.357 1.00 92.62 95 ALA A C 1
ATOM 755 O O . ALA A 1 95 ? 8.876 13.457 -20.790 1.00 92.62 95 ALA A O 1
ATOM 756 N N . ASP A 1 96 ? 7.800 14.401 -22.517 1.00 94.44 96 ASP A N 1
ATOM 757 C CA . ASP A 1 96 ? 7.560 13.145 -23.230 1.00 94.44 96 ASP A CA 1
ATOM 758 C C . ASP A 1 96 ? 8.876 12.541 -23.745 1.00 94.44 96 ASP A C 1
ATOM 760 O O . ASP A 1 96 ? 9.091 11.331 -23.623 1.00 94.44 96 ASP A O 1
ATOM 764 N N . LEU A 1 97 ? 9.803 13.375 -24.234 1.00 93.00 97 LEU A N 1
ATOM 765 C CA . LEU A 1 97 ? 11.160 12.944 -24.583 1.00 93.00 97 LEU A CA 1
ATOM 766 C C . LEU A 1 97 ? 11.902 12.382 -23.366 1.00 93.00 97 LEU A C 1
ATOM 768 O O . LEU A 1 97 ? 12.464 11.287 -23.450 1.00 93.00 97 LEU A O 1
ATOM 772 N N . LEU A 1 98 ? 11.850 13.079 -22.226 1.00 92.88 98 LEU A N 1
ATOM 773 C CA . LEU A 1 98 ? 12.450 12.612 -20.977 1.00 92.88 98 LEU A CA 1
ATOM 774 C C . LEU A 1 98 ? 11.856 11.267 -20.535 1.00 92.88 98 LEU A C 1
ATOM 776 O O . LEU A 1 98 ? 12.587 10.343 -20.175 1.00 92.88 98 LEU A O 1
ATOM 780 N N . LEU A 1 99 ? 10.532 11.119 -20.605 1.00 93.88 99 LEU A N 1
ATOM 781 C CA . LEU A 1 99 ? 9.846 9.880 -20.247 1.00 93.88 99 LEU A CA 1
ATOM 782 C C . LEU A 1 99 ? 10.239 8.721 -21.178 1.00 93.88 99 LEU A C 1
ATOM 784 O O . LEU A 1 99 ? 10.440 7.592 -20.719 1.00 93.88 99 LEU A O 1
ATOM 788 N N . SER A 1 100 ? 10.386 8.996 -22.475 1.00 94.62 100 SER A N 1
ATOM 789 C CA . SER A 1 100 ? 10.848 8.024 -23.470 1.00 94.62 100 SER A CA 1
ATOM 790 C C . SER A 1 100 ? 12.304 7.605 -23.228 1.00 94.62 100 SER A C 1
ATOM 792 O O . SER A 1 100 ? 12.647 6.419 -23.303 1.00 94.62 100 SER A O 1
ATOM 794 N N . GLU A 1 101 ? 13.168 8.549 -22.850 1.00 93.25 101 GLU A N 1
ATOM 795 C CA . GLU A 1 101 ? 14.553 8.266 -22.483 1.00 93.25 101 GLU A CA 1
ATOM 796 C C . GLU A 1 101 ? 14.652 7.402 -21.220 1.00 93.25 101 GLU A C 1
ATOM 798 O O . GLU A 1 101 ? 15.381 6.404 -21.222 1.00 93.25 101 GLU A O 1
ATOM 803 N N . ILE A 1 102 ? 13.863 7.714 -20.187 1.00 94.50 102 ILE A N 1
ATOM 804 C CA . ILE A 1 102 ? 13.761 6.898 -18.971 1.00 94.50 102 ILE A CA 1
ATOM 805 C C . ILE A 1 102 ? 13.308 5.477 -19.322 1.00 94.50 102 ILE A C 1
ATOM 807 O O . ILE A 1 102 ? 13.925 4.503 -18.888 1.00 94.50 102 ILE A O 1
ATOM 811 N N . ALA A 1 103 ? 12.281 5.326 -20.161 1.00 95.50 103 ALA A N 1
ATOM 812 C CA . ALA A 1 103 ? 11.804 4.013 -20.588 1.00 95.50 103 ALA A CA 1
ATOM 813 C C . ALA A 1 103 ? 12.891 3.203 -21.316 1.00 95.50 103 ALA A C 1
ATOM 815 O O . ALA A 1 103 ? 13.071 2.008 -21.057 1.00 95.50 103 ALA A O 1
ATOM 816 N N . ARG A 1 104 ? 13.653 3.852 -22.205 1.00 94.56 104 ARG A N 1
ATOM 817 C CA . ARG A 1 104 ? 14.777 3.243 -22.931 1.00 94.56 104 ARG A CA 1
ATOM 818 C C . ARG A 1 104 ? 15.899 2.822 -21.984 1.00 94.56 104 ARG A C 1
ATOM 820 O O . ARG A 1 104 ? 16.443 1.728 -22.147 1.00 94.56 104 ARG A O 1
ATOM 827 N N . LEU A 1 105 ? 16.225 3.659 -21.001 1.00 93.88 105 LEU A N 1
ATOM 828 C CA . LEU A 1 105 ? 17.212 3.364 -19.967 1.00 93.88 105 LEU A CA 1
ATOM 829 C C . LEU A 1 105 ? 16.792 2.137 -19.152 1.00 93.88 105 LEU A C 1
ATOM 831 O O . LEU A 1 105 ? 17.541 1.165 -19.091 1.00 93.88 105 LEU A O 1
ATOM 835 N N . LEU A 1 106 ? 15.574 2.139 -18.602 1.00 93.88 106 LEU A N 1
ATOM 836 C CA . LEU A 1 106 ? 15.042 1.023 -17.816 1.00 93.88 106 LEU A CA 1
ATOM 837 C C . LEU A 1 106 ? 15.060 -0.281 -18.621 1.00 93.88 106 LEU A C 1
ATOM 839 O O . LEU A 1 106 ? 15.511 -1.311 -18.125 1.00 93.88 106 LEU A O 1
ATOM 843 N N . LYS A 1 107 ? 14.647 -0.235 -19.893 1.00 93.50 107 LYS A N 1
ATOM 844 C CA . LYS A 1 107 ? 14.654 -1.397 -20.792 1.00 93.50 107 LYS A CA 1
ATOM 845 C C . LYS A 1 107 ? 16.062 -1.917 -21.104 1.00 93.50 107 LYS A C 1
ATOM 847 O O . LYS A 1 107 ? 16.219 -3.114 -21.320 1.00 93.50 107 LYS A O 1
ATOM 852 N N . LYS A 1 108 ? 17.070 -1.039 -21.161 1.00 92.88 108 LYS A N 1
ATOM 853 C CA . LYS A 1 108 ? 18.475 -1.415 -21.391 1.00 92.88 108 LYS A CA 1
ATOM 854 C C . LYS A 1 108 ? 19.108 -2.034 -20.143 1.00 92.88 108 LYS A C 1
ATOM 856 O O . LYS A 1 108 ? 19.903 -2.960 -20.273 1.00 92.88 108 LYS A O 1
ATOM 861 N N . THR A 1 109 ? 18.773 -1.514 -18.964 1.00 91.12 109 THR A N 1
ATOM 862 C CA . THR A 1 109 ? 19.326 -1.967 -17.680 1.00 91.12 109 THR A CA 1
ATOM 863 C C . THR A 1 109 ? 18.677 -3.266 -17.198 1.00 91.12 109 THR A C 1
ATOM 865 O O . THR A 1 109 ? 19.332 -4.092 -16.567 1.00 91.12 109 THR A O 1
ATOM 868 N N . LEU A 1 110 ? 17.393 -3.475 -17.501 1.00 90.50 110 LEU A N 1
ATOM 869 C CA . LEU A 1 110 ? 16.669 -4.680 -17.109 1.00 90.50 110 LEU A CA 1
ATOM 870 C C . LEU A 1 110 ? 17.066 -5.915 -17.941 1.00 90.50 110 LEU A C 1
ATOM 872 O O . LEU A 1 110 ? 17.225 -5.827 -19.161 1.00 90.50 110 LEU A O 1
ATOM 876 N N . PRO A 1 111 ? 17.146 -7.110 -17.322 1.00 86.38 111 PRO A N 1
ATOM 877 C CA . PRO A 1 111 ? 17.316 -8.361 -18.054 1.00 86.38 111 PRO A CA 1
ATOM 878 C C . PRO A 1 111 ? 16.172 -8.618 -19.044 1.00 86.38 111 PRO A C 1
ATOM 880 O O . PRO A 1 111 ? 15.012 -8.324 -18.765 1.00 86.38 111 PRO A O 1
ATOM 883 N N . LYS A 1 112 ? 16.464 -9.299 -20.163 1.00 81.06 112 LYS A N 1
ATOM 884 C CA . LYS A 1 112 ? 15.481 -9.599 -21.232 1.00 81.06 112 LYS A CA 1
ATOM 885 C C . LYS A 1 112 ? 14.227 -10.362 -20.773 1.00 81.06 112 LYS A C 1
ATOM 887 O O . LYS A 1 112 ? 13.236 -10.373 -21.492 1.00 81.06 112 LYS A O 1
ATOM 892 N N . ARG A 1 113 ? 14.284 -11.047 -19.626 1.00 81.62 113 ARG A N 1
ATOM 893 C CA . ARG A 1 113 ? 13.169 -11.831 -19.063 1.00 81.62 113 ARG A CA 1
ATOM 894 C C . ARG A 1 113 ? 12.240 -11.013 -18.161 1.00 81.62 113 ARG A C 1
ATOM 896 O O . ARG A 1 113 ? 11.277 -11.569 -17.646 1.00 81.62 113 ARG A O 1
ATOM 903 N N . VAL A 1 114 ? 12.528 -9.729 -17.960 1.00 91.31 114 VAL A N 1
ATOM 904 C CA . VAL A 1 114 ? 11.685 -8.819 -17.185 1.00 91.31 114 VAL A CA 1
ATOM 905 C C . VAL A 1 114 ? 10.683 -8.152 -18.115 1.00 91.31 114 VAL A C 1
ATOM 907 O O . VAL A 1 114 ? 11.057 -7.557 -19.126 1.00 91.31 114 VAL A O 1
ATOM 910 N N . LEU A 1 115 ? 9.402 -8.239 -17.764 1.00 94.56 115 LEU A N 1
ATOM 911 C CA . LEU A 1 115 ? 8.359 -7.501 -18.465 1.00 94.56 115 LEU A CA 1
ATOM 912 C C . LEU A 1 115 ? 8.261 -6.102 -17.855 1.00 94.56 115 LEU A C 1
ATOM 914 O O . LEU A 1 115 ? 7.798 -5.951 -16.729 1.00 94.56 115 LEU A O 1
ATOM 918 N N . LEU A 1 116 ? 8.704 -5.096 -18.609 1.00 96.38 116 LEU A N 1
ATOM 919 C CA . LEU A 1 116 ? 8.587 -3.684 -18.252 1.00 96.38 116 LEU A CA 1
ATOM 920 C C . LEU A 1 116 ? 7.341 -3.076 -18.910 1.00 96.38 116 LEU A C 1
ATOM 922 O O . LEU A 1 116 ? 7.126 -3.236 -20.115 1.00 96.38 116 LEU A O 1
ATOM 926 N N . CYS A 1 117 ? 6.535 -2.370 -18.125 1.00 96.75 117 CYS A N 1
ATOM 927 C CA . CYS A 1 117 ? 5.297 -1.729 -18.551 1.00 96.75 117 CYS A CA 1
ATOM 928 C C . CYS A 1 117 ? 5.209 -0.284 -18.048 1.00 96.75 117 CYS A C 1
ATOM 930 O O . CYS A 1 117 ? 5.815 0.087 -17.041 1.00 96.75 117 CYS A O 1
ATOM 932 N N . ARG A 1 118 ? 4.425 0.520 -18.765 1.00 96.69 118 ARG A N 1
ATOM 933 C CA . ARG A 1 118 ? 4.041 1.878 -18.394 1.00 96.69 118 ARG A CA 1
ATOM 934 C C . ARG A 1 118 ? 2.695 1.838 -17.672 1.00 96.69 118 ARG A C 1
ATOM 936 O O . ARG A 1 118 ? 1.707 1.353 -18.228 1.00 96.69 118 ARG A O 1
ATOM 943 N N . CYS A 1 119 ? 2.665 2.366 -16.456 1.00 94.62 119 CYS A N 1
ATOM 944 C CA . CYS A 1 119 ? 1.446 2.570 -15.680 1.00 94.62 119 CYS A CA 1
ATOM 945 C C . CYS A 1 119 ? 0.987 4.037 -15.778 1.00 94.62 119 CYS A C 1
ATOM 947 O O . CYS A 1 119 ? 1.714 4.875 -16.315 1.00 94.62 119 CYS A O 1
ATOM 949 N N . PRO A 1 120 ? -0.218 4.388 -15.305 1.00 89.94 120 PRO A N 1
ATOM 950 C CA . PRO A 1 120 ? -0.633 5.783 -15.153 1.00 89.94 120 PRO A CA 1
ATOM 951 C C . PRO A 1 120 ? 0.283 6.576 -14.198 1.00 89.94 120 PRO A C 1
ATOM 953 O O . PRO A 1 120 ? 1.221 6.038 -13.619 1.00 89.94 120 PRO A O 1
ATOM 956 N N . ASN A 1 121 ? 0.035 7.879 -14.033 1.00 88.38 121 ASN A N 1
ATOM 957 C CA . ASN A 1 121 ? 0.661 8.713 -12.990 1.00 88.38 121 ASN A CA 1
ATOM 958 C C . ASN A 1 121 ? 2.204 8.723 -12.951 1.00 88.38 121 ASN A C 1
ATOM 960 O O . ASN A 1 121 ? 2.786 8.806 -11.881 1.00 88.38 121 ASN A O 1
ATOM 964 N N . TYR A 1 122 ? 2.888 8.648 -14.098 1.00 93.38 122 TYR A N 1
ATOM 965 C CA . TYR A 1 122 ? 4.373 8.607 -14.148 1.00 93.38 122 TYR A CA 1
ATOM 966 C C . TYR A 1 122 ? 5.008 7.426 -13.380 1.00 93.38 122 TYR A C 1
ATOM 968 O O . TYR A 1 122 ? 6.165 7.477 -12.981 1.00 93.38 122 TYR A O 1
ATOM 976 N N . GLU A 1 123 ? 4.257 6.331 -13.248 1.00 95.06 123 GLU A N 1
ATOM 977 C CA . GLU A 1 123 ? 4.710 5.050 -12.712 1.00 95.06 123 GLU A CA 1
ATOM 978 C C . GLU A 1 123 ? 5.161 4.075 -13.825 1.00 95.06 123 GLU A C 1
ATOM 980 O O . GLU A 1 123 ? 4.554 3.968 -14.900 1.00 95.06 123 GLU A O 1
ATOM 985 N N . PHE A 1 124 ? 6.228 3.328 -13.565 1.00 96.75 124 PHE A N 1
ATOM 986 C CA . PHE A 1 124 ? 6.654 2.166 -14.343 1.00 96.75 124 PHE A CA 1
ATOM 987 C C . PHE A 1 124 ? 6.494 0.909 -13.500 1.00 96.75 124 PHE A C 1
ATOM 989 O O . PHE A 1 124 ? 6.673 0.940 -12.286 1.00 96.75 124 PHE A O 1
ATOM 996 N N . ALA A 1 125 ? 6.209 -0.214 -14.146 1.00 97.00 125 ALA A N 1
ATOM 997 C CA . ALA A 1 125 ? 6.079 -1.491 -13.466 1.00 97.00 125 ALA A CA 1
ATOM 998 C C . ALA A 1 125 ? 6.929 -2.565 -14.143 1.00 97.00 125 ALA A C 1
ATOM 1000 O O . ALA A 1 125 ? 6.923 -2.695 -15.367 1.00 97.00 125 ALA A O 1
ATOM 1001 N N . ALA A 1 126 ? 7.652 -3.342 -13.344 1.00 96.50 126 ALA A N 1
ATOM 1002 C CA . ALA A 1 126 ? 8.490 -4.438 -13.798 1.00 96.50 126 ALA A CA 1
ATOM 1003 C C . ALA A 1 126 ? 8.045 -5.749 -13.140 1.00 96.50 126 ALA A C 1
ATOM 1005 O O . ALA A 1 126 ? 8.104 -5.894 -11.918 1.00 96.50 126 ALA A O 1
ATOM 1006 N N . LEU A 1 127 ? 7.629 -6.721 -13.954 1.00 96.69 127 LEU A N 1
ATOM 1007 C CA . LEU A 1 127 ? 7.390 -8.088 -13.498 1.00 96.69 127 LEU A CA 1
ATOM 1008 C C . LEU A 1 127 ? 8.690 -8.886 -13.587 1.00 96.69 127 LEU A C 1
ATOM 1010 O O . LEU A 1 127 ? 9.198 -9.182 -14.673 1.00 96.69 127 LEU A O 1
ATOM 1014 N N . LEU A 1 128 ? 9.216 -9.228 -12.419 1.00 94.50 128 LEU A N 1
ATOM 1015 C CA . LEU A 1 128 ? 10.466 -9.943 -12.228 1.00 94.50 128 LEU A CA 1
ATOM 1016 C C . LEU A 1 128 ? 10.158 -11.422 -12.009 1.00 94.50 128 LEU A C 1
ATOM 1018 O O . LEU A 1 128 ? 9.348 -11.759 -11.152 1.00 94.50 128 LEU A O 1
ATOM 1022 N N . LEU A 1 129 ? 10.810 -12.308 -12.760 1.00 91.44 129 LEU A N 1
ATOM 1023 C CA . LEU A 1 129 ? 10.595 -13.756 -12.689 1.00 91.44 129 LEU A CA 1
ATOM 1024 C C . LEU A 1 129 ? 11.869 -14.484 -12.244 1.00 91.44 129 LEU A C 1
ATOM 1026 O O . LEU A 1 129 ? 12.982 -14.043 -12.534 1.00 91.44 129 LEU A O 1
ATOM 1030 N N . ALA A 1 130 ? 11.703 -15.634 -11.592 1.00 88.38 130 ALA A N 1
ATOM 1031 C CA . ALA A 1 130 ? 12.774 -16.528 -11.159 1.00 88.38 130 ALA A CA 1
ATOM 1032 C C . ALA A 1 130 ? 13.876 -15.795 -10.366 1.00 88.38 130 ALA A C 1
ATOM 1034 O O . ALA A 1 130 ? 13.594 -15.200 -9.329 1.00 88.38 130 ALA A O 1
ATOM 1035 N N . GLU A 1 131 ? 15.125 -15.834 -10.829 1.00 85.19 131 GLU A N 1
ATOM 1036 C CA . GLU A 1 131 ? 16.268 -15.191 -10.163 1.00 85.19 131 GLU A CA 1
ATOM 1037 C C . GLU A 1 131 ? 16.095 -13.674 -10.018 1.00 85.19 131 GLU A C 1
ATOM 1039 O O . GLU A 1 131 ? 16.496 -13.102 -9.007 1.00 85.19 131 GLU A O 1
ATOM 1044 N N . CYS A 1 132 ? 15.427 -13.020 -10.973 1.00 85.38 132 CYS A N 1
ATOM 1045 C CA . CYS A 1 132 ? 15.140 -11.590 -10.879 1.00 85.38 132 CYS A CA 1
ATOM 1046 C C . CYS A 1 132 ? 14.150 -11.274 -9.749 1.00 85.38 132 CYS A C 1
ATOM 1048 O O . CYS A 1 132 ? 14.220 -10.197 -9.173 1.00 85.38 132 CYS A O 1
ATOM 1050 N N . SER A 1 133 ? 13.237 -12.196 -9.424 1.00 87.88 133 SER A N 1
ATOM 1051 C CA . SER A 1 133 ? 12.309 -12.038 -8.294 1.00 87.88 133 SER A CA 1
ATOM 1052 C C . SER A 1 133 ? 13.036 -12.152 -6.954 1.00 87.88 133 SER A C 1
ATOM 1054 O O . SER A 1 133 ? 12.775 -11.357 -6.055 1.00 87.88 133 SER A O 1
ATOM 1056 N N . VAL A 1 134 ? 13.999 -13.076 -6.842 1.00 85.75 134 VAL A N 1
ATOM 1057 C CA . VAL A 1 134 ? 14.835 -13.222 -5.636 1.00 85.75 134 VAL A CA 1
ATOM 1058 C C . VAL A 1 134 ? 15.672 -11.964 -5.402 1.00 85.75 134 VAL A C 1
ATOM 1060 O O . VAL A 1 134 ? 15.752 -11.475 -4.282 1.00 85.75 134 VAL A O 1
ATOM 1063 N N . ASN A 1 135 ? 16.229 -11.396 -6.472 1.00 86.81 135 AS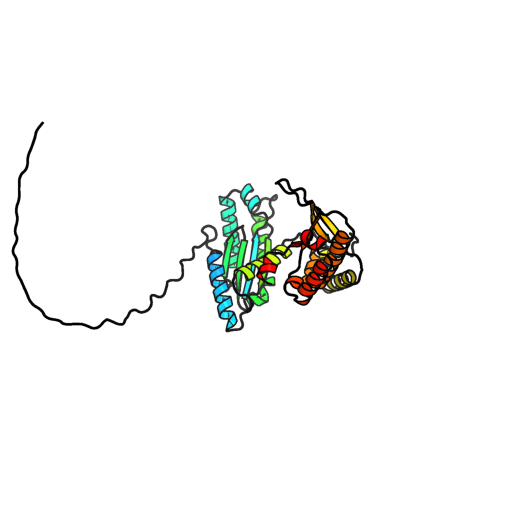N A N 1
ATOM 1064 C CA . ASN A 1 135 ? 17.058 -10.194 -6.410 1.00 86.81 135 ASN A CA 1
ATOM 1065 C C . ASN A 1 135 ? 16.266 -8.896 -6.643 1.00 86.81 135 ASN A C 1
ATOM 1067 O O . ASN A 1 135 ? 16.849 -7.889 -7.043 1.00 86.81 135 ASN A O 1
ATOM 1071 N N . ALA A 1 136 ? 14.946 -8.903 -6.428 1.00 89.00 136 ALA A N 1
ATOM 1072 C CA . ALA A 1 136 ? 14.085 -7.795 -6.836 1.00 89.00 136 ALA A CA 1
ATOM 1073 C C . ALA A 1 136 ? 14.479 -6.455 -6.202 1.00 89.00 136 ALA A C 1
ATOM 1075 O O . ALA A 1 136 ? 14.584 -5.473 -6.930 1.00 89.00 136 ALA A O 1
ATOM 1076 N N . GLY A 1 137 ? 14.783 -6.439 -4.898 1.00 85.69 137 GLY A N 1
ATOM 1077 C CA . GLY A 1 137 ? 15.243 -5.236 -4.193 1.00 85.69 137 GLY A CA 1
ATOM 1078 C C . GLY A 1 137 ? 16.541 -4.661 -4.773 1.00 85.69 137 GLY A C 1
ATOM 1079 O O . GLY A 1 137 ? 16.608 -3.478 -5.100 1.00 85.69 137 GLY A O 1
ATOM 1080 N N . LEU A 1 138 ? 17.541 -5.519 -5.006 1.00 85.56 138 LEU A N 1
ATOM 1081 C CA . LEU A 1 138 ? 18.823 -5.118 -5.602 1.00 85.56 138 LEU A CA 1
ATOM 1082 C C . LEU A 1 138 ? 18.644 -4.557 -7.017 1.00 85.56 138 LEU A C 1
ATOM 1084 O O . LEU A 1 138 ? 19.253 -3.550 -7.374 1.00 85.56 138 LEU A O 1
ATOM 1088 N N . ILE A 1 139 ? 17.793 -5.197 -7.826 1.00 88.44 139 ILE A N 1
ATOM 1089 C CA . ILE A 1 139 ? 17.481 -4.726 -9.178 1.00 88.44 139 ILE A CA 1
ATOM 1090 C C . ILE A 1 139 ? 16.796 -3.360 -9.110 1.00 88.44 139 ILE A C 1
ATOM 1092 O O . ILE A 1 139 ? 17.183 -2.462 -9.853 1.00 88.44 139 ILE A O 1
ATOM 1096 N N . THR A 1 140 ? 15.811 -3.172 -8.227 1.00 89.81 140 THR A N 1
ATOM 1097 C CA . THR A 1 140 ? 15.122 -1.882 -8.094 1.00 89.81 140 THR A CA 1
ATOM 1098 C C . THR A 1 140 ? 16.042 -0.764 -7.623 1.00 89.81 140 THR A C 1
ATOM 1100 O O . THR A 1 140 ? 15.974 0.331 -8.180 1.00 89.81 140 THR A O 1
ATOM 1103 N N . ASP A 1 141 ? 16.947 -1.032 -6.680 1.00 86.50 141 ASP A N 1
ATOM 1104 C CA . ASP A 1 141 ? 17.918 -0.040 -6.207 1.00 86.50 141 ASP A CA 1
ATOM 1105 C C . ASP A 1 141 ? 18.898 0.361 -7.314 1.00 86.50 141 ASP A C 1
ATOM 1107 O O . ASP A 1 141 ? 19.134 1.550 -7.541 1.00 86.50 141 ASP A O 1
ATOM 1111 N N . MET A 1 142 ? 19.404 -0.619 -8.069 1.00 88.38 142 MET A N 1
ATOM 1112 C CA . MET A 1 142 ? 20.261 -0.371 -9.229 1.00 88.38 142 MET A CA 1
ATOM 1113 C C . MET A 1 142 ? 19.537 0.466 -10.296 1.00 88.38 142 MET A C 1
ATOM 1115 O O . MET A 1 142 ? 20.116 1.407 -10.838 1.00 88.38 142 MET A O 1
ATOM 1119 N N . LEU A 1 143 ? 18.270 0.154 -10.599 1.00 90.06 143 LEU A N 1
ATOM 1120 C CA . LEU A 1 143 ? 17.474 0.917 -11.567 1.00 90.06 143 LEU A CA 1
ATOM 1121 C C . LEU A 1 143 ? 17.250 2.351 -11.107 1.00 90.06 143 LEU A C 1
ATOM 1123 O O . LEU A 1 143 ? 17.415 3.272 -11.904 1.00 90.06 143 LEU A O 1
ATOM 1127 N N . LYS A 1 144 ? 16.909 2.540 -9.831 1.00 90.00 144 LYS A N 1
ATOM 1128 C CA . LYS A 1 144 ? 16.728 3.859 -9.230 1.00 90.00 144 LYS A CA 1
ATOM 1129 C C . LYS A 1 144 ? 18.009 4.686 -9.337 1.00 90.00 144 LYS A C 1
ATOM 1131 O O . LYS A 1 144 ? 17.956 5.816 -9.809 1.00 90.00 144 LYS A O 1
ATOM 1136 N N . GLN A 1 145 ? 19.159 4.128 -8.960 1.00 87.00 145 GLN A N 1
ATOM 1137 C CA . GLN A 1 145 ? 20.446 4.823 -9.066 1.00 87.00 145 GLN A CA 1
ATOM 1138 C C . GLN A 1 145 ? 20.796 5.179 -10.516 1.00 87.00 145 GLN A C 1
ATOM 1140 O O . GLN A 1 145 ? 21.170 6.319 -10.794 1.00 87.00 145 GLN A O 1
ATOM 1145 N N . ALA A 1 146 ? 20.633 4.233 -11.446 1.00 87.06 146 ALA A N 1
ATOM 1146 C CA . ALA A 1 146 ? 20.901 4.463 -12.863 1.00 87.06 146 ALA A CA 1
ATOM 1147 C C . ALA A 1 146 ? 19.992 5.555 -13.450 1.00 87.06 146 ALA A C 1
ATOM 1149 O O . ALA A 1 146 ? 20.464 6.415 -14.191 1.00 87.06 146 ALA A O 1
ATOM 1150 N N . LEU A 1 147 ? 18.704 5.540 -13.095 1.00 90.44 147 LEU A N 1
ATOM 1151 C CA . LEU A 1 147 ? 17.717 6.527 -13.526 1.00 90.44 147 LEU A CA 1
ATOM 1152 C C . LEU A 1 147 ? 18.063 7.922 -13.019 1.00 90.44 147 LEU A C 1
ATOM 1154 O O . LEU A 1 147 ? 18.172 8.849 -13.819 1.00 90.44 147 LEU A O 1
ATOM 1158 N N . LEU A 1 148 ? 18.277 8.065 -11.711 1.00 88.94 148 LEU A N 1
ATOM 1159 C CA . LEU A 1 148 ? 18.584 9.359 -11.108 1.00 88.94 148 LEU A CA 1
ATOM 1160 C C . LEU A 1 148 ? 19.897 9.931 -11.659 1.00 88.94 148 LEU A C 1
ATOM 1162 O O . LEU A 1 148 ? 19.961 11.111 -11.986 1.00 88.94 148 LEU A O 1
ATOM 1166 N N . SER A 1 149 ? 20.919 9.090 -11.848 1.00 86.25 149 SER A N 1
ATOM 1167 C CA . SER A 1 149 ? 22.200 9.512 -12.425 1.00 86.25 149 SER A CA 1
ATOM 1168 C C . SER A 1 149 ? 22.084 9.965 -13.885 1.00 86.25 149 SER A C 1
ATOM 1170 O O . SER A 1 149 ? 22.724 10.946 -14.271 1.00 86.25 149 SER A O 1
ATOM 1172 N N . ALA A 1 150 ? 21.270 9.277 -14.690 1.00 85.56 150 ALA A N 1
ATOM 1173 C CA . ALA A 1 150 ? 21.069 9.625 -16.094 1.00 85.56 150 ALA A CA 1
ATOM 1174 C C . ALA A 1 150 ? 20.278 10.931 -16.256 1.00 85.56 150 ALA A C 1
ATOM 1176 O O . ALA A 1 150 ? 20.624 11.759 -17.094 1.00 85.56 150 ALA A O 1
ATOM 1177 N N . VAL A 1 151 ? 19.239 11.128 -15.440 1.00 85.06 151 VAL A N 1
ATOM 1178 C CA . VAL A 1 151 ? 18.327 12.275 -15.562 1.00 85.06 151 VAL A CA 1
ATOM 1179 C C . VAL A 1 151 ? 18.873 13.541 -14.890 1.00 85.06 151 VAL A C 1
ATOM 1181 O O . VAL A 1 151 ? 18.584 14.649 -15.337 1.00 85.06 151 VAL A O 1
ATOM 1184 N N . ALA A 1 152 ? 19.718 13.418 -13.863 1.00 82.12 152 ALA A N 1
ATOM 11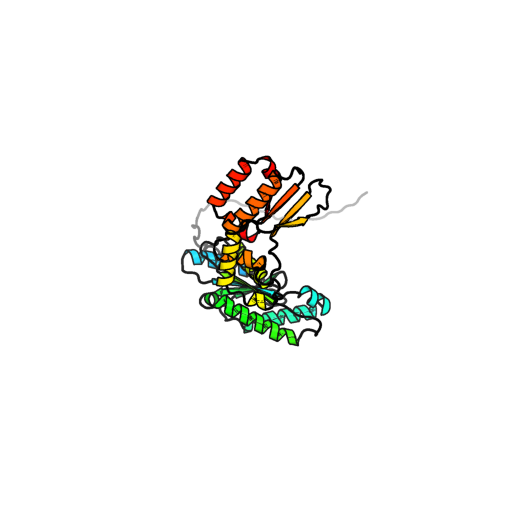85 C CA . ALA A 1 152 ? 20.297 14.579 -13.177 1.00 82.12 152 ALA A CA 1
ATOM 1186 C C . ALA A 1 152 ? 21.094 15.517 -14.106 1.00 82.12 152 ALA A C 1
ATOM 1188 O O . ALA A 1 152 ? 21.250 16.694 -13.800 1.00 82.12 152 ALA A O 1
ATOM 1189 N N . GLN A 1 153 ? 21.599 15.012 -15.237 1.00 76.50 153 GLN A N 1
ATOM 1190 C CA . GLN A 1 153 ? 22.361 15.806 -16.207 1.00 76.50 153 GLN A CA 1
ATOM 1191 C C . GLN A 1 153 ? 21.477 16.527 -17.233 1.00 76.50 153 GLN A C 1
ATOM 1193 O O . GLN A 1 153 ? 21.937 17.478 -17.862 1.00 76.50 153 GLN A O 1
ATOM 1198 N N . THR A 1 154 ? 20.234 16.077 -17.423 1.00 80.38 154 THR A N 1
ATOM 1199 C CA . THR A 1 154 ? 19.313 16.622 -18.430 1.00 80.38 154 THR A CA 1
ATOM 1200 C C . THR A 1 154 ? 18.330 17.632 -17.848 1.00 80.38 154 THR A C 1
ATOM 1202 O O . THR A 1 154 ? 17.810 18.466 -18.589 1.00 80.38 154 THR A O 1
ATOM 1205 N N . LEU A 1 155 ? 18.089 17.599 -16.533 1.00 84.38 155 LEU A N 1
ATOM 1206 C CA . LEU A 1 155 ? 17.188 18.535 -15.868 1.00 84.38 155 LEU A CA 1
ATOM 1207 C C . LEU A 1 155 ? 17.858 19.883 -15.526 1.00 84.38 155 LEU A C 1
ATOM 1209 O O . LEU A 1 155 ? 19.033 19.930 -15.154 1.00 84.38 155 LEU A O 1
ATOM 1213 N N . PRO A 1 156 ? 17.107 20.998 -15.594 1.00 81.00 156 PRO A N 1
ATOM 1214 C CA . PRO A 1 156 ? 17.515 22.286 -15.036 1.00 81.00 156 PRO A CA 1
ATOM 1215 C C . PRO A 1 156 ? 17.908 22.170 -13.558 1.00 81.00 156 PRO A C 1
ATOM 1217 O O . PRO A 1 156 ? 17.263 21.455 -12.803 1.00 81.00 156 PRO A O 1
ATOM 1220 N N . ARG A 1 157 ? 18.891 22.962 -13.102 1.00 78.50 157 ARG A N 1
ATOM 1221 C CA . ARG A 1 157 ? 19.407 22.920 -11.710 1.00 78.50 157 ARG A CA 1
ATOM 1222 C C . ARG A 1 157 ? 18.357 23.129 -10.610 1.00 78.50 157 ARG A C 1
ATOM 1224 O O . ARG A 1 157 ? 18.624 22.815 -9.458 1.00 78.50 157 ARG A O 1
ATOM 1231 N N . GLN A 1 158 ? 17.224 23.734 -10.949 1.00 79.81 158 GLN A N 1
ATOM 1232 C CA . GLN A 1 158 ? 16.131 24.047 -10.025 1.00 79.81 158 GLN A CA 1
ATOM 1233 C C . GLN A 1 158 ? 15.113 22.904 -9.914 1.00 79.81 158 GLN A C 1
ATOM 1235 O O . GLN A 1 158 ? 14.242 22.955 -9.053 1.00 79.81 158 GLN A O 1
ATOM 1240 N N . LEU A 1 159 ? 15.204 21.902 -10.790 1.00 83.12 159 LEU A N 1
ATOM 1241 C CA . LEU A 1 159 ? 14.319 20.750 -10.824 1.00 83.12 159 LEU A CA 1
ATOM 1242 C C . LEU A 1 159 ? 15.090 19.509 -10.392 1.00 83.12 159 LEU A C 1
ATOM 1244 O O . LEU A 1 159 ? 16.162 19.208 -10.911 1.00 83.12 159 LEU A O 1
ATOM 1248 N N . GLU A 1 160 ? 14.502 18.760 -9.471 1.00 84.00 160 GLU A N 1
ATOM 1249 C CA . GLU A 1 160 ? 15.020 17.473 -9.033 1.00 84.00 160 GLU A CA 1
ATOM 1250 C C . GLU A 1 160 ? 13.972 16.399 -9.321 1.00 84.00 160 GLU A C 1
ATOM 1252 O O . GLU A 1 160 ? 12.827 16.491 -8.873 1.00 84.00 160 GLU A O 1
ATOM 1257 N N . LEU A 1 161 ? 14.365 15.364 -10.065 1.00 86.81 161 LEU A N 1
ATOM 1258 C CA . LEU A 1 161 ? 13.564 14.153 -10.189 1.00 86.81 161 LEU A CA 1
ATOM 1259 C C . LEU A 1 161 ? 13.903 13.223 -9.031 1.00 86.81 161 LEU A C 1
ATOM 1261 O O . LEU A 1 161 ? 15.052 12.811 -8.888 1.00 86.81 161 LEU A O 1
ATOM 1265 N N . LYS A 1 162 ? 12.892 12.831 -8.258 1.00 87.00 162 LYS A N 1
ATOM 1266 C CA . LYS A 1 162 ? 13.006 11.760 -7.264 1.00 87.00 162 LYS A CA 1
ATOM 1267 C C . LYS A 1 162 ? 12.332 10.493 -7.789 1.00 87.00 162 LYS A C 1
ATOM 1269 O O . LYS A 1 162 ? 11.462 10.538 -8.659 1.00 87.00 162 LYS A O 1
ATOM 1274 N N . CYS A 1 163 ? 12.778 9.339 -7.298 1.00 89.31 163 CYS A N 1
ATOM 1275 C CA . CYS A 1 163 ? 12.237 8.043 -7.699 1.00 89.31 163 CYS A CA 1
ATOM 1276 C C . CYS A 1 163 ? 12.044 7.136 -6.482 1.00 89.31 163 CYS A C 1
ATOM 1278 O O . CYS A 1 163 ? 13.002 6.813 -5.765 1.00 89.31 163 CYS A O 1
ATOM 1280 N N . GLY A 1 164 ? 10.804 6.694 -6.292 1.00 89.50 164 GLY A N 1
ATOM 1281 C CA . GLY A 1 164 ? 10.433 5.648 -5.343 1.00 89.50 164 GLY A CA 1
ATOM 1282 C C . GLY A 1 164 ? 10.423 4.279 -5.981 1.00 89.50 164 GLY A C 1
ATOM 1283 O O . GLY A 1 164 ? 10.232 4.170 -7.193 1.00 89.50 164 GLY A O 1
ATOM 1284 N N . ALA A 1 165 ? 10.595 3.241 -5.163 1.00 92.00 165 ALA A N 1
ATOM 1285 C CA . ALA A 1 165 ? 10.410 1.871 -5.612 1.00 92.00 165 ALA A CA 1
ATOM 1286 C C . ALA A 1 165 ? 9.715 1.024 -4.540 1.00 92.00 165 ALA A C 1
ATOM 1288 O O . ALA A 1 165 ? 10.146 0.992 -3.391 1.00 92.00 165 ALA A O 1
ATOM 1289 N N . GLY A 1 166 ? 8.662 0.310 -4.930 1.00 91.69 166 GLY A N 1
ATOM 1290 C CA . GLY A 1 166 ? 7.960 -0.648 -4.081 1.00 91.69 166 GLY A CA 1
ATOM 1291 C C . GLY A 1 166 ? 7.936 -2.022 -4.724 1.00 91.69 166 GLY A C 1
ATOM 1292 O O . GLY A 1 166 ? 7.645 -2.143 -5.912 1.00 91.69 166 GLY A O 1
ATOM 1293 N N . VAL A 1 167 ? 8.241 -3.067 -3.957 1.00 93.56 167 VAL A N 1
ATOM 1294 C CA . VAL A 1 167 ? 8.290 -4.447 -4.461 1.00 93.56 167 VAL A CA 1
ATOM 1295 C C . VAL A 1 167 ? 7.321 -5.318 -3.680 1.00 93.56 167 VAL A C 1
ATOM 1297 O O . VAL A 1 167 ? 7.354 -5.312 -2.455 1.00 93.56 167 VAL A O 1
ATOM 1300 N N . ALA A 1 168 ? 6.500 -6.107 -4.369 1.00 93.69 168 ALA A N 1
ATOM 1301 C CA . ALA A 1 168 ? 5.675 -7.146 -3.759 1.00 93.69 168 ALA A CA 1
ATOM 1302 C C . ALA A 1 168 ? 5.891 -8.495 -4.447 1.00 93.69 168 ALA A C 1
ATOM 1304 O O . ALA A 1 168 ? 5.898 -8.586 -5.676 1.00 93.69 168 ALA A O 1
ATOM 1305 N N . ALA A 1 169 ? 6.055 -9.554 -3.655 1.00 92.25 169 ALA A N 1
ATOM 1306 C CA . ALA A 1 169 ? 6.102 -10.917 -4.167 1.00 92.25 169 ALA A CA 1
ATOM 1307 C C . ALA A 1 169 ? 4.707 -11.369 -4.632 1.00 92.25 169 ALA A C 1
ATOM 1309 O O . ALA A 1 169 ? 3.691 -11.035 -4.019 1.00 92.25 169 ALA A O 1
ATOM 1310 N N . LEU A 1 170 ? 4.661 -12.147 -5.713 1.00 93.19 170 LEU A N 1
ATOM 1311 C CA . LEU A 1 170 ? 3.461 -12.854 -6.150 1.00 93.19 170 LEU A CA 1
ATOM 1312 C C . LEU A 1 170 ? 3.410 -14.193 -5.412 1.00 93.19 170 LEU A C 1
ATOM 1314 O O . LEU A 1 170 ? 4.196 -15.100 -5.697 1.00 93.19 170 LEU A O 1
ATOM 1318 N N . GLU A 1 171 ? 2.473 -14.314 -4.480 1.00 86.56 171 GLU A N 1
ATOM 1319 C CA . GLU A 1 171 ? 2.276 -15.514 -3.671 1.00 86.56 171 GLU A CA 1
ATOM 1320 C C . GLU A 1 171 ? 1.075 -16.335 -4.182 1.00 86.56 171 GLU A C 1
ATOM 1322 O O . GLU A 1 171 ? 0.111 -15.759 -4.692 1.00 86.56 171 GLU A O 1
ATOM 1327 N N . PRO A 1 172 ? 1.082 -17.679 -4.058 1.00 80.44 172 PRO A N 1
ATOM 1328 C CA . PRO A 1 172 ? 0.014 -18.531 -4.602 1.00 80.44 172 PRO A CA 1
ATOM 1329 C C . PRO A 1 172 ? -1.384 -18.298 -4.004 1.00 80.44 172 PRO A C 1
ATOM 1331 O O . PRO A 1 172 ? -2.384 -18.624 -4.646 1.00 80.44 172 PRO A O 1
ATOM 1334 N N . ASN A 1 173 ? -1.450 -17.771 -2.780 1.00 83.25 173 ASN A N 1
ATOM 1335 C CA . ASN A 1 173 ? -2.683 -17.428 -2.067 1.00 83.25 173 ASN A CA 1
ATOM 1336 C C . ASN A 1 173 ? -3.299 -16.101 -2.533 1.00 83.25 173 ASN A C 1
ATOM 1338 O O . ASN A 1 173 ? -4.448 -15.833 -2.197 1.00 83.25 173 ASN A O 1
ATOM 1342 N N . ILE A 1 174 ? -2.584 -15.286 -3.315 1.00 87.56 174 ILE A N 1
ATOM 1343 C CA . ILE A 1 174 ? -3.132 -14.033 -3.836 1.00 87.56 174 ILE A CA 1
ATOM 1344 C C . ILE A 1 174 ? -4.147 -14.356 -4.949 1.00 87.56 174 ILE A C 1
ATOM 1346 O O . ILE A 1 174 ? -3.800 -15.035 -5.926 1.00 87.56 174 ILE A O 1
ATOM 1350 N N . PRO A 1 175 ? -5.410 -13.901 -4.838 1.00 85.94 175 PRO A N 1
ATOM 1351 C CA . PRO A 1 175 ? -6.454 -14.312 -5.768 1.00 85.94 175 PRO A CA 1
ATOM 1352 C C . PRO A 1 175 ? -6.358 -13.632 -7.139 1.00 85.94 175 PRO A C 1
ATOM 1354 O O . PRO A 1 175 ? -6.700 -14.284 -8.126 1.00 85.94 175 PRO A O 1
ATOM 1357 N N . ALA A 1 176 ? -5.891 -12.378 -7.208 1.00 91.50 176 ALA A N 1
ATOM 1358 C CA . ALA A 1 176 ? -5.855 -11.580 -8.436 1.00 91.50 176 ALA A CA 1
ATOM 1359 C C . ALA A 1 176 ? -4.802 -10.453 -8.394 1.00 91.50 176 ALA A C 1
ATOM 1361 O O . ALA A 1 176 ? -4.320 -10.065 -7.324 1.00 91.50 176 ALA A O 1
ATOM 1362 N N . TRP A 1 177 ? -4.484 -9.886 -9.562 1.00 94.06 177 TRP A N 1
ATOM 1363 C CA . TRP A 1 177 ? -3.519 -8.791 -9.725 1.00 94.06 177 TRP A CA 1
ATOM 1364 C C . TRP A 1 177 ? -3.743 -7.533 -8.858 1.00 94.06 177 TRP A C 1
ATOM 1366 O O . TRP A 1 177 ? -2.723 -6.959 -8.458 1.00 94.06 177 TRP A O 1
ATOM 1376 N N . PRO A 1 178 ? -4.976 -7.075 -8.520 1.00 93.06 178 PRO A N 1
ATOM 1377 C CA . PRO A 1 178 ? -5.154 -5.814 -7.791 1.00 93.06 178 PRO A CA 1
ATOM 1378 C C . PRO A 1 178 ? -4.465 -5.825 -6.428 1.00 93.06 178 PRO A C 1
ATOM 1380 O O . PRO A 1 178 ? -3.862 -4.835 -6.027 1.00 93.06 178 PRO A O 1
ATOM 1383 N N . ILE A 1 179 ? -4.463 -6.978 -5.758 1.00 89.88 179 ILE A N 1
ATOM 1384 C CA . ILE A 1 179 ? -3.830 -7.161 -4.449 1.00 89.88 179 ILE A CA 1
ATOM 1385 C C . ILE A 1 179 ? -2.305 -7.063 -4.550 1.00 89.88 179 ILE A C 1
ATOM 1387 O O . ILE A 1 179 ? -1.660 -6.469 -3.688 1.00 89.88 179 ILE A O 1
ATOM 1391 N N . VAL A 1 180 ? -1.712 -7.603 -5.620 1.00 93.19 180 VAL A N 1
ATOM 1392 C CA . VAL A 1 180 ? -0.263 -7.498 -5.864 1.00 93.19 180 VAL A CA 1
ATOM 1393 C C . VAL A 1 180 ? 0.133 -6.034 -6.066 1.00 93.19 180 VAL A C 1
ATOM 1395 O O . VAL A 1 180 ? 1.121 -5.578 -5.490 1.00 93.19 180 VAL A O 1
ATOM 1398 N N . PHE A 1 181 ? -0.655 -5.286 -6.845 1.00 93.94 181 PHE A N 1
ATOM 1399 C CA . PHE A 1 181 ? -0.457 -3.849 -7.035 1.00 93.94 181 PHE A CA 1
ATOM 1400 C C . PHE A 1 181 ? -0.622 -3.069 -5.732 1.00 93.94 181 PHE A C 1
ATOM 1402 O O . PHE A 1 181 ? 0.223 -2.229 -5.433 1.00 93.94 181 PHE A O 1
ATOM 1409 N N . ALA A 1 182 ? -1.658 -3.361 -4.944 1.00 86.69 182 ALA A N 1
ATOM 1410 C CA . ALA A 1 182 ? -1.895 -2.715 -3.657 1.00 86.69 182 ALA A CA 1
ATOM 1411 C C . ALA A 1 182 ? -0.708 -2.925 -2.703 1.00 86.69 182 ALA A C 1
ATOM 1413 O O . ALA A 1 182 ? -0.147 -1.957 -2.194 1.00 86.69 182 ALA A O 1
ATOM 1414 N N . ARG A 1 183 ? -0.223 -4.167 -2.564 1.00 88.69 183 ARG A N 1
ATOM 1415 C CA . ARG A 1 183 ? 0.973 -4.485 -1.764 1.00 88.69 183 ARG A CA 1
ATOM 1416 C C . ARG A 1 183 ? 2.227 -3.766 -2.274 1.00 88.69 183 ARG A C 1
ATOM 1418 O O . ARG A 1 183 ? 2.987 -3.213 -1.481 1.00 88.69 183 ARG A O 1
ATOM 1425 N N . ALA A 1 184 ? 2.454 -3.743 -3.590 1.00 92.00 184 ALA A N 1
ATOM 1426 C CA . ALA A 1 184 ? 3.614 -3.060 -4.162 1.00 92.00 184 ALA A CA 1
ATOM 1427 C C . ALA A 1 184 ? 3.540 -1.539 -3.945 1.00 92.00 184 ALA A C 1
ATOM 1429 O O . ALA A 1 184 ? 4.554 -0.928 -3.615 1.00 92.00 184 ALA A O 1
ATOM 1430 N N . ARG A 1 185 ? 2.349 -0.935 -4.059 1.00 89.88 185 ARG A N 1
ATOM 1431 C CA . ARG A 1 185 ? 2.115 0.490 -3.780 1.00 89.88 185 ARG A CA 1
ATOM 1432 C C . ARG A 1 185 ? 2.260 0.833 -2.308 1.00 89.88 185 ARG A C 1
ATOM 1434 O O . ARG A 1 185 ? 2.836 1.867 -1.994 1.00 89.88 185 ARG A O 1
ATOM 1441 N N . HIS A 1 186 ? 1.799 -0.032 -1.413 1.00 82.88 186 HIS A N 1
ATOM 1442 C CA . HIS A 1 186 ? 2.039 0.126 0.016 1.00 82.88 186 HIS A CA 1
ATOM 1443 C C . HIS A 1 186 ? 3.547 0.179 0.303 1.00 82.88 186 HIS A C 1
ATOM 1445 O O . HIS A 1 186 ? 4.032 1.137 0.902 1.00 82.88 186 HIS A O 1
ATOM 1451 N N . ASN A 1 187 ? 4.316 -0.771 -0.238 1.00 84.19 187 ASN A N 1
ATOM 1452 C CA . ASN A 1 187 ? 5.775 -0.788 -0.088 1.00 84.19 187 ASN A CA 1
ATOM 1453 C C . ASN A 1 187 ? 6.457 0.416 -0.764 1.00 84.19 187 ASN A C 1
ATOM 1455 O O . ASN A 1 187 ? 7.442 0.940 -0.247 1.00 84.19 187 ASN A O 1
ATOM 1459 N N . LEU A 1 188 ? 5.918 0.898 -1.887 1.00 87.44 188 LEU A N 1
ATOM 1460 C CA . LEU A 1 188 ? 6.373 2.127 -2.539 1.00 87.44 188 LEU A CA 1
ATOM 1461 C C . LEU A 1 188 ? 6.148 3.342 -1.633 1.00 87.44 188 LEU A C 1
ATOM 1463 O O . LEU A 1 188 ? 7.063 4.144 -1.468 1.00 87.44 188 LEU A O 1
ATOM 1467 N N . ALA A 1 189 ? 4.966 3.470 -1.026 1.00 79.62 189 ALA A N 1
ATOM 1468 C CA . ALA A 1 189 ? 4.642 4.564 -0.119 1.00 79.62 189 ALA A CA 1
ATOM 1469 C C . ALA A 1 189 ? 5.581 4.583 1.094 1.00 79.62 189 ALA A C 1
ATOM 1471 O O . ALA A 1 189 ? 6.020 5.653 1.506 1.00 79.62 189 ALA A O 1
ATOM 1472 N N . LEU A 1 190 ? 5.960 3.413 1.619 1.00 71.94 190 LEU A N 1
ATOM 1473 C CA . LEU A 1 190 ? 6.998 3.304 2.649 1.00 71.94 190 LEU A CA 1
ATOM 1474 C C . LEU A 1 190 ? 8.367 3.790 2.140 1.00 71.94 190 LEU A C 1
ATOM 1476 O O . LEU A 1 190 ? 9.080 4.465 2.875 1.00 71.94 190 LEU A O 1
ATOM 1480 N N . SER A 1 191 ? 8.714 3.512 0.877 1.00 73.06 191 SER A N 1
ATOM 1481 C CA . SER A 1 191 ? 9.978 3.954 0.260 1.00 73.06 191 SER A CA 1
ATOM 1482 C C . SER A 1 191 ? 10.058 5.461 -0.027 1.00 73.06 191 SER A C 1
ATOM 1484 O O . SER A 1 191 ? 11.162 6.002 -0.123 1.00 73.06 191 SER A O 1
ATOM 1486 N N . LEU A 1 192 ? 8.901 6.108 -0.211 1.00 66.00 192 LEU A N 1
ATOM 1487 C CA . LEU A 1 192 ? 8.758 7.521 -0.577 1.00 66.00 192 LEU A CA 1
ATOM 1488 C C . LEU A 1 192 ? 8.564 8.449 0.616 1.00 66.00 192 LEU A C 1
ATOM 1490 O O . LEU A 1 192 ? 8.752 9.658 0.491 1.00 66.00 192 LEU A O 1
ATOM 1494 N N . ARG A 1 193 ? 8.220 7.906 1.790 1.00 59.00 193 ARG A N 1
ATOM 1495 C CA . ARG A 1 193 ? 8.218 8.709 3.013 1.00 59.00 193 ARG A CA 1
ATOM 1496 C C . ARG A 1 193 ? 9.606 9.326 3.204 1.00 59.00 193 ARG A C 1
ATOM 1498 O O . ARG A 1 193 ? 10.600 8.640 2.953 1.00 59.00 193 ARG A O 1
ATOM 1505 N N . PRO A 1 194 ? 9.686 10.614 3.591 1.00 49.03 194 PRO A N 1
ATOM 1506 C CA . PRO A 1 194 ? 10.911 11.378 3.463 1.00 49.03 194 PRO A CA 1
ATOM 1507 C C . PRO A 1 194 ? 12.071 10.650 4.127 1.00 49.03 194 PRO A C 1
ATOM 1509 O O . PRO A 1 194 ? 12.112 10.470 5.341 1.00 49.03 194 PRO A O 1
ATOM 1512 N N . ARG A 1 195 ? 13.080 10.329 3.319 1.00 46.88 195 ARG A N 1
ATOM 1513 C CA . ARG A 1 195 ? 14.446 10.075 3.787 1.00 46.88 195 ARG A CA 1
ATOM 1514 C C . ARG A 1 195 ? 15.107 11.344 4.357 1.00 46.88 195 ARG A C 1
ATOM 1516 O O . ARG A 1 195 ? 16.308 11.338 4.582 1.00 46.88 195 ARG A O 1
ATOM 1523 N N . GLU A 1 196 ? 14.327 12.400 4.605 1.00 46.09 196 GLU A N 1
ATOM 1524 C CA . GLU A 1 196 ? 14.649 13.532 5.486 1.00 46.09 196 GLU A CA 1
ATOM 1525 C C . GLU A 1 196 ? 14.487 13.172 6.968 1.00 46.09 196 GLU A C 1
ATOM 1527 O O . GLU A 1 196 ? 14.397 14.034 7.836 1.00 46.09 196 GLU A O 1
ATOM 1532 N N . LEU A 1 197 ? 14.449 11.885 7.292 1.00 51.97 197 LEU A N 1
ATOM 1533 C CA . LEU A 1 197 ? 14.738 11.468 8.645 1.00 51.97 197 LEU A CA 1
ATOM 1534 C C . LEU A 1 197 ? 16.194 11.846 8.933 1.00 51.97 197 LEU A C 1
ATOM 1536 O O . LEU A 1 197 ? 17.082 11.426 8.178 1.00 51.97 197 LEU A O 1
ATOM 1540 N N . PRO A 1 198 ? 16.469 12.648 9.977 1.00 52.97 198 PRO A N 1
ATOM 1541 C CA . PRO A 1 198 ? 17.838 12.940 10.366 1.00 52.97 198 PRO A CA 1
ATOM 1542 C C . PRO A 1 198 ? 18.642 11.639 10.484 1.00 52.97 198 PRO A C 1
ATOM 1544 O O . PRO A 1 198 ? 18.114 10.603 10.886 1.00 52.97 198 PRO A O 1
ATOM 1547 N N . ALA A 1 199 ? 19.917 11.675 10.081 1.00 55.50 199 ALA A N 1
ATOM 1548 C CA . ALA A 1 199 ? 20.731 10.480 9.830 1.00 55.50 199 ALA A CA 1
ATOM 1549 C C . ALA A 1 199 ? 20.727 9.443 10.975 1.00 55.50 199 ALA A C 1
ATOM 1551 O O . ALA A 1 199 ? 20.841 8.250 10.700 1.00 55.50 199 ALA A O 1
ATOM 1552 N N . HIS A 1 200 ? 20.525 9.881 12.225 1.00 58.81 200 HIS A N 1
ATOM 1553 C CA . HIS A 1 200 ? 20.416 9.017 13.404 1.00 58.81 200 HIS A CA 1
ATOM 1554 C C . HIS A 1 200 ? 19.221 8.040 13.361 1.00 58.81 200 HIS A C 1
ATOM 1556 O O . HIS A 1 200 ? 19.302 6.946 13.915 1.00 58.81 200 HIS A O 1
ATOM 1562 N N . LEU A 1 201 ? 18.137 8.377 12.656 1.00 53.84 201 LEU A N 1
ATOM 1563 C CA . LEU A 1 201 ? 16.957 7.515 12.512 1.00 53.84 201 LEU A CA 1
ATOM 1564 C C . LEU A 1 201 ? 17.146 6.447 11.424 1.00 53.84 201 LEU A C 1
ATOM 1566 O O . LEU A 1 201 ? 16.612 5.348 11.542 1.00 53.84 201 LEU A O 1
ATOM 1570 N N . ASN A 1 202 ? 17.965 6.726 10.402 1.00 54.78 202 ASN A N 1
ATOM 1571 C CA . ASN A 1 202 ? 18.353 5.733 9.390 1.00 54.78 202 ASN A CA 1
ATOM 1572 C C . ASN A 1 202 ? 19.335 4.680 9.940 1.00 54.78 202 ASN A C 1
ATOM 1574 O O . ASN A 1 202 ? 19.507 3.630 9.324 1.00 54.78 202 ASN A O 1
ATOM 1578 N N . SER A 1 203 ? 19.983 4.951 11.081 1.00 60.25 203 SER A N 1
ATOM 1579 C CA . SER A 1 203 ? 20.874 4.010 11.774 1.00 60.25 203 SER A CA 1
ATOM 1580 C C . SER A 1 203 ? 20.179 3.136 12.820 1.00 60.25 203 SER A C 1
ATOM 1582 O O . SER A 1 203 ? 20.841 2.303 13.439 1.00 60.25 203 SER A O 1
ATOM 1584 N N . ILE A 1 204 ? 18.867 3.297 13.036 1.00 69.62 204 ILE A N 1
ATOM 1585 C CA . ILE A 1 204 ? 18.134 2.440 13.972 1.00 69.62 204 ILE A CA 1
ATOM 1586 C C . ILE A 1 204 ? 18.061 1.032 13.375 1.00 69.62 204 ILE A C 1
ATOM 1588 O O . ILE A 1 204 ? 17.447 0.806 12.333 1.00 69.62 204 ILE A O 1
ATOM 1592 N N . SER A 1 205 ? 18.714 0.075 14.034 1.00 78.06 205 SER A N 1
ATOM 1593 C CA . SER A 1 205 ? 18.661 -1.328 13.629 1.00 78.06 205 SER A CA 1
ATOM 1594 C C . SER A 1 205 ? 17.254 -1.899 13.842 1.00 78.06 205 SER A C 1
ATOM 1596 O O . SER A 1 205 ? 16.506 -1.446 14.714 1.00 78.06 205 SER A O 1
ATOM 1598 N N . ALA A 1 206 ? 16.899 -2.934 13.076 1.00 77.25 206 ALA A N 1
ATOM 1599 C CA . ALA A 1 206 ? 15.623 -3.629 13.247 1.00 77.25 206 ALA A CA 1
ATOM 1600 C C . ALA A 1 206 ? 15.451 -4.179 14.678 1.00 77.25 206 ALA A C 1
ATOM 1602 O O . ALA A 1 206 ? 14.348 -4.137 15.221 1.00 77.25 206 ALA A O 1
ATOM 1603 N N . ASP A 1 207 ? 16.542 -4.631 15.307 1.00 81.44 207 ASP A N 1
ATOM 1604 C CA . ASP A 1 207 ? 16.546 -5.116 16.689 1.00 81.44 207 ASP A CA 1
ATOM 1605 C C . ASP A 1 207 ? 16.277 -3.993 17.697 1.00 81.44 207 ASP A C 1
ATOM 1607 O O . ASP A 1 207 ? 15.473 -4.163 18.616 1.00 81.44 207 ASP A O 1
ATOM 1611 N N . THR A 1 208 ? 16.900 -2.825 17.514 1.00 83.12 208 THR A N 1
ATOM 1612 C CA . THR A 1 208 ? 16.647 -1.653 18.362 1.00 83.12 208 THR A CA 1
ATOM 1613 C C . THR A 1 208 ? 15.191 -1.213 18.246 1.00 83.12 208 THR A C 1
ATOM 1615 O O . THR A 1 208 ? 14.533 -1.021 19.269 1.00 83.12 208 THR A O 1
ATOM 1618 N N . ALA A 1 209 ? 14.658 -1.135 17.022 1.00 81.81 209 ALA A N 1
ATOM 1619 C CA . ALA A 1 209 ? 13.262 -0.778 16.802 1.00 81.81 209 ALA A CA 1
ATOM 1620 C C . ALA A 1 209 ? 12.297 -1.788 17.441 1.00 81.81 209 ALA A C 1
ATOM 1622 O O . ALA A 1 209 ? 11.332 -1.405 18.098 1.00 81.81 209 ALA A O 1
ATOM 1623 N N . LEU A 1 210 ? 12.571 -3.088 17.324 1.00 85.06 210 LEU A N 1
ATOM 1624 C CA . LEU A 1 210 ? 11.733 -4.109 17.949 1.00 85.06 210 LEU A CA 1
ATOM 1625 C C . LEU A 1 210 ? 11.779 -4.043 19.482 1.00 85.06 210 LEU A C 1
ATOM 1627 O O . LEU A 1 210 ? 10.749 -4.208 20.136 1.00 85.06 210 LEU A O 1
ATOM 1631 N N . ASN A 1 211 ? 12.950 -3.795 20.070 1.00 85.19 211 ASN A N 1
ATOM 1632 C CA . ASN A 1 211 ? 13.086 -3.656 21.519 1.00 85.19 211 ASN A CA 1
ATOM 1633 C C . ASN A 1 211 ? 12.351 -2.419 22.048 1.00 85.19 211 ASN A C 1
ATOM 1635 O O . ASN A 1 211 ? 11.696 -2.503 23.086 1.00 85.19 211 ASN A O 1
ATOM 1639 N N . GLN A 1 212 ? 12.398 -1.305 21.318 1.00 82.06 212 GLN A N 1
ATOM 1640 C CA . GLN A 1 212 ? 11.646 -0.098 21.662 1.00 82.06 212 GLN A CA 1
ATOM 1641 C C . GLN A 1 212 ? 10.134 -0.278 21.477 1.00 82.06 212 GLN A C 1
ATOM 1643 O O . GLN A 1 212 ? 9.361 0.159 22.321 1.00 82.06 212 GLN A O 1
ATOM 1648 N N . LEU A 1 213 ? 9.685 -0.990 20.438 1.00 86.19 213 LEU A N 1
ATOM 1649 C CA . LEU A 1 213 ? 8.275 -1.376 20.317 1.00 86.19 213 LEU A CA 1
ATOM 1650 C C . LEU A 1 213 ? 7.823 -2.183 21.545 1.00 86.19 213 LEU A C 1
ATOM 1652 O O . LEU A 1 213 ? 6.783 -1.888 22.124 1.00 86.19 213 LEU A O 1
ATOM 1656 N N . ARG A 1 214 ? 8.627 -3.159 21.985 1.00 85.06 214 ARG A N 1
ATOM 1657 C CA . ARG A 1 214 ? 8.318 -3.973 23.172 1.00 85.06 214 ARG A CA 1
ATOM 1658 C C . ARG A 1 214 ? 8.274 -3.158 24.460 1.00 85.06 214 ARG A C 1
ATOM 1660 O O . ARG A 1 214 ? 7.436 -3.442 25.312 1.00 85.06 214 ARG A O 1
ATOM 1667 N N . SER A 1 215 ? 9.156 -2.170 24.628 1.00 82.00 215 SER A N 1
ATOM 1668 C CA . SER A 1 215 ? 9.099 -1.293 25.803 1.00 82.00 215 SER A CA 1
ATOM 1669 C C . SER A 1 215 ? 7.841 -0.427 25.778 1.00 82.00 215 SER A C 1
ATOM 1671 O O . SER A 1 215 ? 7.155 -0.331 26.791 1.00 82.00 215 SER A O 1
ATOM 1673 N N . ILE A 1 216 ? 7.475 0.120 24.618 1.00 79.00 216 ILE A N 1
ATOM 1674 C CA . ILE A 1 216 ? 6.247 0.900 24.426 1.00 79.00 216 ILE A CA 1
ATOM 1675 C C . ILE A 1 216 ? 4.998 0.065 24.734 1.00 79.00 216 ILE A C 1
ATOM 1677 O O . ILE A 1 216 ? 4.112 0.531 25.442 1.00 79.00 216 ILE A O 1
ATOM 1681 N N . GLU A 1 217 ? 4.936 -1.180 24.261 1.00 76.94 217 GLU A N 1
ATOM 1682 C CA . GLU A 1 217 ? 3.841 -2.103 24.583 1.00 76.94 217 GLU A CA 1
ATOM 1683 C C . GLU A 1 217 ? 3.784 -2.459 26.075 1.00 76.94 217 GLU A C 1
ATOM 1685 O O . GLU A 1 217 ? 2.710 -2.779 26.582 1.00 76.94 217 GLU A O 1
ATOM 1690 N N . ALA A 1 218 ? 4.922 -2.459 26.776 1.00 76.50 218 ALA A N 1
ATOM 1691 C CA . ALA A 1 218 ? 4.990 -2.744 28.207 1.00 76.50 218 ALA A CA 1
ATOM 1692 C C . ALA A 1 218 ? 4.607 -1.527 29.067 1.00 76.50 218 ALA A C 1
ATOM 1694 O O . ALA A 1 218 ? 4.040 -1.701 30.148 1.00 76.50 218 ALA A O 1
ATOM 1695 N N . HIS A 1 219 ? 4.883 -0.309 28.597 1.00 70.25 219 HIS A N 1
ATOM 1696 C CA . HIS A 1 219 ? 4.486 0.930 29.262 1.00 70.25 219 HIS A CA 1
ATOM 1697 C C . HIS A 1 219 ? 2.984 1.222 29.090 1.00 70.25 219 HIS A C 1
ATOM 1699 O O . HIS A 1 219 ? 2.315 0.719 28.186 1.00 70.25 219 HIS A O 1
ATOM 1705 N N . THR A 1 220 ? 2.410 1.977 30.030 1.00 58.59 220 THR A N 1
ATOM 1706 C CA . THR A 1 220 ? 0.950 2.117 30.166 1.00 58.59 220 THR A CA 1
ATOM 1707 C C . THR A 1 220 ? 0.326 3.160 29.243 1.00 58.59 220 THR A C 1
ATOM 1709 O O . THR A 1 220 ? -0.826 2.981 28.864 1.00 58.59 220 THR A O 1
ATOM 1712 N N . GLU A 1 221 ? 1.045 4.214 28.849 1.00 68.06 221 GLU A N 1
ATOM 1713 C CA . GLU A 1 221 ? 0.434 5.349 28.142 1.00 68.06 221 GLU A CA 1
ATOM 1714 C C . GLU A 1 221 ? 1.219 5.727 26.881 1.00 68.06 221 GLU A C 1
ATOM 1716 O O . GLU A 1 221 ? 2.287 6.336 26.934 1.00 68.06 221 GLU A O 1
ATOM 1721 N N . LEU A 1 222 ? 0.664 5.360 25.722 1.00 81.75 222 LEU A N 1
ATOM 1722 C CA . LEU A 1 222 ? 1.027 5.979 24.445 1.00 81.75 222 LEU A CA 1
ATOM 1723 C C . LEU A 1 222 ? 0.442 7.386 24.416 1.00 81.75 222 LEU A C 1
ATOM 1725 O O . LEU A 1 222 ? -0.768 7.540 24.549 1.00 81.75 222 LEU A O 1
ATOM 1729 N N . GLN A 1 223 ? 1.256 8.402 24.157 1.00 85.44 223 GLN A N 1
ATOM 1730 C CA . GLN A 1 223 ? 0.725 9.746 23.987 1.00 85.44 223 GLN A CA 1
ATOM 1731 C C . GLN A 1 223 ? -0.081 9.829 22.679 1.00 85.44 223 GLN A C 1
ATOM 1733 O O . GLN A 1 223 ? 0.409 9.523 21.588 1.00 85.44 223 GLN A O 1
ATOM 1738 N N . LEU A 1 224 ? -1.349 10.221 22.800 1.00 89.00 224 LEU A N 1
ATOM 1739 C CA . LEU A 1 224 ? -2.264 10.398 21.676 1.00 89.00 224 LEU A CA 1
ATOM 1740 C C . LEU A 1 224 ? -2.339 11.873 21.266 1.00 89.00 224 LEU A C 1
ATOM 1742 O O . LEU A 1 224 ? -2.233 12.787 22.081 1.00 89.00 224 LEU A O 1
ATOM 1746 N N . SER A 1 225 ? -2.546 12.089 19.978 1.00 90.94 225 SER A N 1
ATOM 1747 C CA . SER A 1 225 ? -2.796 13.373 19.336 1.00 90.94 225 SER A CA 1
ATOM 1748 C C . SER A 1 225 ? -4.033 13.246 18.449 1.00 90.94 225 SER A C 1
ATOM 1750 O O . SER A 1 225 ? -4.376 12.151 18.001 1.00 90.94 225 SER A O 1
ATOM 1752 N N . PHE A 1 226 ? -4.719 14.361 18.217 1.00 92.75 226 PHE A N 1
ATOM 1753 C CA . PHE A 1 226 ? -6.025 14.378 17.563 1.00 92.75 226 PHE A CA 1
ATOM 1754 C C . PHE A 1 226 ? -6.005 15.394 16.430 1.00 92.75 226 PHE A C 1
ATOM 1756 O O . PHE A 1 226 ? -5.810 16.587 16.667 1.00 92.75 226 PHE A O 1
ATOM 1763 N N . GLN A 1 227 ? -6.200 14.931 15.197 1.00 93.00 227 GLN A N 1
ATOM 1764 C CA . GLN A 1 227 ? -6.309 15.812 14.039 1.00 93.00 227 GLN A CA 1
ATOM 1765 C C . GLN A 1 227 ? -7.777 16.014 13.675 1.00 93.00 227 GLN A C 1
ATOM 1767 O O . GLN A 1 227 ? -8.473 15.053 13.365 1.00 93.00 227 GLN A O 1
ATOM 1772 N N . ALA A 1 228 ? -8.243 17.262 13.687 1.00 92.19 228 ALA A N 1
ATOM 1773 C CA . ALA A 1 228 ? -9.618 17.588 13.319 1.00 92.19 228 ALA A CA 1
ATOM 1774 C C . ALA A 1 228 ? -9.889 17.292 11.834 1.00 92.19 228 ALA A C 1
ATOM 1776 O O . ALA A 1 228 ? -9.109 17.697 10.967 1.00 92.19 228 ALA A O 1
ATOM 1777 N N . LEU A 1 229 ? -11.020 16.644 11.545 1.00 90.44 229 LEU A N 1
ATOM 1778 C CA . LEU A 1 229 ? -11.597 16.567 10.205 1.00 90.44 229 LEU A CA 1
ATOM 1779 C C . LEU A 1 229 ? -12.767 17.544 10.113 1.00 90.44 229 LEU A C 1
ATOM 1781 O O . LEU A 1 229 ? -13.674 17.527 10.944 1.00 90.44 229 LEU A O 1
ATOM 1785 N N . VAL A 1 230 ? -12.744 18.394 9.089 1.00 86.88 230 VAL A N 1
ATOM 1786 C CA . VAL A 1 230 ? -13.779 19.406 8.866 1.00 86.88 230 VAL A CA 1
ATOM 1787 C C . VAL A 1 230 ? -14.748 18.903 7.806 1.00 86.88 230 VAL A C 1
ATOM 1789 O O . VAL A 1 230 ? -14.331 18.495 6.722 1.00 86.88 230 VAL A O 1
ATOM 1792 N N . ASN A 1 231 ? -16.043 18.950 8.110 1.00 83.31 231 ASN A N 1
ATOM 1793 C CA . ASN A 1 231 ? -17.084 18.679 7.130 1.00 83.31 231 ASN A CA 1
ATOM 1794 C C . ASN A 1 231 ? -17.359 19.946 6.300 1.00 83.31 231 ASN A C 1
ATOM 1796 O O . ASN A 1 231 ? -17.522 21.035 6.849 1.00 83.31 231 ASN A O 1
ATOM 1800 N N . PHE A 1 232 ? -17.402 19.810 4.973 1.00 86.06 232 PHE A N 1
ATOM 1801 C CA . PHE A 1 232 ? -17.772 20.909 4.071 1.00 86.06 232 PHE A CA 1
ATOM 1802 C C . PHE A 1 232 ? -19.284 21.158 4.033 1.00 86.06 232 PHE A C 1
ATOM 1804 O O . PHE A 1 232 ? -19.725 22.235 3.641 1.00 86.06 232 PHE A O 1
ATOM 1811 N N . SER A 1 233 ? -20.075 20.164 4.437 1.00 83.19 233 SER A N 1
ATOM 1812 C CA . SER A 1 233 ? -21.504 20.303 4.712 1.00 83.19 233 SER A CA 1
ATOM 1813 C C . SER A 1 233 ? -21.707 20.467 6.217 1.00 83.19 233 SER A C 1
ATOM 1815 O O . SER A 1 233 ? -20.920 19.948 7.005 1.00 83.19 233 SER A O 1
ATOM 1817 N N . GLN A 1 234 ? -22.741 21.195 6.641 1.00 75.75 234 GLN A N 1
ATOM 1818 C CA . GLN A 1 234 ? -23.002 21.366 8.071 1.00 75.75 234 GLN A CA 1
ATOM 1819 C C . GLN A 1 234 ? -23.354 20.021 8.717 1.00 75.75 234 GLN A C 1
ATOM 1821 O O . GLN A 1 234 ? -24.385 19.426 8.412 1.00 75.75 234 GLN A O 1
ATOM 1826 N N . ASP A 1 235 ? -22.491 19.580 9.624 1.00 79.69 235 ASP A N 1
ATOM 1827 C CA . ASP A 1 235 ? -22.725 18.504 10.576 1.00 79.69 235 ASP A CA 1
ATOM 1828 C C . ASP A 1 235 ? -22.279 19.027 11.947 1.00 79.69 235 ASP A C 1
ATOM 1830 O O . ASP A 1 235 ? -21.231 19.666 12.056 1.00 79.69 235 ASP A O 1
ATOM 1834 N N . SER A 1 236 ? -23.100 18.825 12.976 1.00 82.88 236 SER A N 1
ATOM 1835 C CA . SER A 1 236 ? -22.795 19.256 14.345 1.00 82.88 236 SER A CA 1
ATOM 1836 C C . SER A 1 236 ? -21.790 18.333 15.039 1.00 82.88 236 SER A C 1
ATOM 1838 O O . SER A 1 236 ? -21.347 18.632 16.144 1.00 82.88 236 SER A O 1
ATOM 1840 N N . LEU A 1 237 ? -21.428 17.210 14.413 1.00 89.69 237 LEU A N 1
ATOM 1841 C CA . LEU A 1 237 ? -20.490 16.239 14.963 1.00 89.69 237 LEU A CA 1
ATOM 1842 C C . LEU A 1 237 ? -19.028 16.684 14.834 1.00 89.69 237 LEU A C 1
ATOM 1844 O O . LEU A 1 237 ? -18.564 17.143 13.787 1.00 89.69 237 LEU A O 1
ATOM 1848 N N . GLN A 1 238 ? -18.267 16.451 15.901 1.00 90.94 238 GLN A N 1
ATOM 1849 C CA . GLN A 1 238 ? -16.849 16.784 15.973 1.00 90.94 238 GLN A CA 1
ATOM 1850 C C . GLN A 1 238 ? -16.009 15.558 15.621 1.00 90.94 238 GLN A C 1
ATOM 1852 O O . GLN A 1 238 ? -15.940 14.604 16.395 1.00 90.94 238 GLN A O 1
ATOM 1857 N N . HIS A 1 239 ? -15.361 15.582 14.459 1.00 93.38 239 HIS A N 1
ATOM 1858 C CA . HIS A 1 239 ? -14.579 14.457 13.958 1.00 93.38 239 HIS A CA 1
ATOM 1859 C C . HIS A 1 239 ? -13.084 14.672 14.192 1.00 93.38 239 HIS A C 1
ATOM 1861 O O . HIS A 1 239 ? -12.528 15.693 13.781 1.00 93.38 239 HIS A O 1
ATOM 1867 N N . TYR A 1 240 ? -12.420 13.686 14.794 1.00 95.19 240 TYR A N 1
ATOM 1868 C CA . TYR A 1 240 ? -10.971 13.692 14.981 1.00 95.19 240 TYR A CA 1
ATOM 1869 C C . TYR A 1 240 ? -10.353 12.349 14.604 1.00 95.19 240 TYR A C 1
ATOM 1871 O O . TYR A 1 240 ? -10.807 11.300 15.055 1.00 95.19 240 TYR A O 1
ATOM 1879 N N . GLU A 1 241 ? -9.279 12.383 13.822 1.00 95.62 241 GLU A N 1
ATOM 1880 C CA . GLU A 1 241 ? -8.408 11.229 13.617 1.00 95.62 241 GLU A CA 1
ATOM 1881 C C . GLU A 1 241 ? -7.446 11.107 14.798 1.00 95.62 241 GLU A C 1
ATOM 1883 O O . GLU A 1 241 ? -6.720 12.052 15.128 1.00 95.62 241 GLU A O 1
ATOM 1888 N N . VAL A 1 242 ? -7.437 9.931 15.421 1.00 94.31 242 VAL A N 1
ATOM 1889 C CA . VAL A 1 242 ? -6.521 9.581 16.503 1.00 94.31 242 VAL A CA 1
ATOM 1890 C C . VAL A 1 242 ? -5.176 9.184 15.910 1.00 94.31 242 VAL A C 1
ATOM 1892 O O . VAL A 1 242 ? -5.078 8.303 15.054 1.00 94.31 242 VAL A O 1
ATOM 1895 N N . ARG A 1 243 ? -4.114 9.817 16.402 1.00 89.62 243 ARG A N 1
ATOM 1896 C CA . ARG A 1 243 ? -2.731 9.563 15.999 1.00 89.62 243 ARG A CA 1
ATOM 1897 C C . ARG A 1 243 ? -1.859 9.391 17.227 1.00 89.62 243 ARG A C 1
ATOM 1899 O O . ARG A 1 243 ? -2.050 10.080 18.221 1.00 89.62 243 ARG A O 1
ATOM 1906 N N . CYS A 1 244 ? -0.856 8.530 17.161 1.00 84.75 244 CYS A N 1
ATOM 1907 C CA . CYS A 1 244 ? 0.153 8.483 18.215 1.00 84.75 244 CYS A CA 1
ATOM 1908 C C . CYS A 1 244 ? 1.140 9.637 18.030 1.00 84.75 244 CYS A C 1
ATOM 1910 O O . CYS A 1 244 ? 1.509 9.965 16.905 1.00 84.75 244 CYS A O 1
ATOM 1912 N N . LEU A 1 245 ? 1.563 10.255 19.123 1.00 70.25 245 LEU A N 1
ATOM 1913 C CA . LEU A 1 245 ? 2.707 11.149 19.164 1.00 70.25 245 LEU A CA 1
ATOM 1914 C C . LEU A 1 245 ? 3.727 10.483 20.075 1.00 70.25 245 LEU A C 1
ATOM 1916 O O . LEU A 1 245 ? 3.478 10.326 21.262 1.00 70.25 245 LEU A O 1
ATOM 1920 N N . LEU A 1 246 ? 4.858 10.053 19.535 1.00 66.19 246 LEU A N 1
ATOM 1921 C CA . LEU A 1 246 ? 5.946 9.579 20.382 1.00 66.19 246 LEU A CA 1
ATOM 1922 C C . LEU A 1 246 ? 6.724 10.792 20.889 1.00 66.19 246 LEU A C 1
ATOM 1924 O O . LEU A 1 246 ? 6.959 11.749 20.148 1.00 66.19 246 LEU A O 1
ATOM 1928 N N . SER A 1 247 ? 7.038 10.769 22.184 1.00 56.56 247 SER A N 1
ATOM 1929 C CA . SER A 1 247 ? 7.699 11.873 22.875 1.00 56.56 247 SER A CA 1
ATOM 1930 C C . SER A 1 247 ? 9.006 12.219 22.153 1.00 56.56 247 SER A C 1
ATOM 1932 O O . SER A 1 247 ? 9.787 11.302 21.919 1.00 56.56 247 SER A O 1
ATOM 1934 N N . PRO A 1 248 ? 9.285 13.490 21.817 1.00 50.94 248 PRO A N 1
ATOM 1935 C CA . PRO A 1 248 ? 10.387 13.900 20.937 1.00 50.94 248 PRO A CA 1
ATOM 1936 C C . PRO A 1 248 ? 11.792 13.741 21.549 1.00 50.94 248 PRO A C 1
ATOM 1938 O O . PRO A 1 248 ? 12.729 14.407 21.118 1.00 50.94 248 PRO A O 1
ATOM 1941 N N . ASN A 1 249 ? 11.966 12.876 22.551 1.00 57.19 249 ASN A N 1
ATOM 1942 C CA . ASN A 1 249 ? 13.297 12.458 22.970 1.00 57.19 249 ASN A CA 1
ATOM 1943 C C . ASN A 1 249 ? 13.993 11.767 21.791 1.00 57.19 249 ASN A C 1
ATOM 1945 O O . ASN A 1 249 ? 13.375 10.960 21.091 1.00 57.19 249 ASN A O 1
ATOM 1949 N N . GLU A 1 250 ? 15.285 12.058 21.616 1.00 51.97 250 GLU A N 1
ATOM 1950 C CA . GLU A 1 250 ? 16.140 11.560 20.522 1.00 51.97 250 GLU A CA 1
ATOM 1951 C C . GLU A 1 250 ? 16.200 10.022 20.428 1.00 51.97 250 GLU A C 1
ATOM 1953 O O . GLU A 1 250 ? 16.620 9.474 19.413 1.00 51.97 250 GLU A O 1
ATOM 1958 N N . GLU A 1 251 ? 15.747 9.316 21.468 1.00 58.53 251 GLU A N 1
ATOM 1959 C CA . GLU A 1 251 ? 15.686 7.855 21.532 1.00 58.53 251 GLU A CA 1
ATOM 1960 C C . GLU A 1 251 ? 14.329 7.257 21.124 1.00 58.53 251 GLU A C 1
ATOM 1962 O O . GLU A 1 251 ? 14.206 6.037 21.071 1.00 58.53 251 GLU A O 1
ATOM 1967 N N . SER A 1 252 ? 13.289 8.054 20.866 1.00 67.75 252 SER A N 1
ATOM 1968 C CA . SER A 1 252 ? 11.968 7.516 20.510 1.00 67.75 252 SER A CA 1
ATOM 1969 C C . SER A 1 252 ? 11.890 7.081 19.043 1.00 67.75 252 SER A C 1
ATOM 1971 O O . SER A 1 252 ? 12.462 7.712 18.151 1.00 67.75 252 SER A O 1
ATOM 1973 N N . LEU A 1 253 ? 11.146 6.002 18.769 1.00 72.00 253 LEU A N 1
ATOM 1974 C CA . LEU A 1 253 ? 10.876 5.617 17.386 1.00 72.00 253 LEU A CA 1
ATOM 1975 C C . LEU A 1 253 ? 10.001 6.670 16.710 1.00 72.00 253 LEU A C 1
ATOM 1977 O O . LEU A 1 253 ? 8.985 7.070 17.270 1.00 72.00 253 LEU A O 1
ATOM 1981 N N . PRO A 1 254 ? 10.295 7.053 15.462 1.00 75.94 254 PRO A N 1
ATOM 1982 C CA . PRO A 1 254 ? 9.332 7.767 14.643 1.00 75.94 254 PRO A CA 1
ATOM 1983 C C . PRO A 1 254 ? 8.061 6.932 14.472 1.00 75.94 254 PRO A C 1
ATOM 1985 O O . PRO A 1 254 ? 8.144 5.723 14.252 1.00 75.94 254 PRO A O 1
ATOM 1988 N N . ASN A 1 255 ? 6.889 7.576 14.478 1.00 77.88 255 ASN A N 1
ATOM 1989 C CA . ASN A 1 255 ? 5.598 6.889 14.339 1.00 77.88 255 ASN A CA 1
ATOM 1990 C C . ASN A 1 255 ? 5.577 5.899 13.168 1.00 77.88 255 ASN A C 1
ATOM 1992 O O . ASN A 1 255 ? 5.153 4.760 13.328 1.00 77.88 255 ASN A O 1
ATOM 1996 N N . TYR A 1 256 ? 6.061 6.309 11.989 1.00 75.00 256 TYR A N 1
ATOM 1997 C CA . TYR A 1 256 ? 6.053 5.425 10.823 1.00 75.00 256 TYR A CA 1
ATOM 1998 C C . TYR A 1 256 ? 6.878 4.150 11.068 1.00 75.00 256 TYR A C 1
ATOM 2000 O O . TYR A 1 256 ? 6.415 3.067 10.720 1.00 75.00 256 TYR A O 1
ATOM 2008 N N . LEU A 1 257 ? 8.059 4.279 11.689 1.00 77.12 257 LEU A N 1
ATOM 2009 C CA . LEU A 1 257 ? 8.962 3.165 11.955 1.00 77.12 257 LEU A CA 1
ATOM 2010 C C . LEU A 1 257 ? 8.387 2.257 13.041 1.00 77.12 257 LEU A C 1
ATOM 2012 O O . LEU A 1 257 ? 8.542 1.043 12.952 1.00 77.12 257 LEU A O 1
ATOM 2016 N N . LEU A 1 258 ? 7.681 2.822 14.026 1.00 82.38 258 LEU A N 1
ATOM 2017 C CA . LEU A 1 258 ? 6.959 2.055 15.039 1.00 82.38 258 LEU A CA 1
ATOM 2018 C C . LEU A 1 258 ? 5.904 1.146 14.395 1.00 82.38 258 LEU A C 1
ATOM 2020 O O . LEU A 1 258 ? 5.952 -0.069 14.580 1.00 82.38 258 LEU A O 1
ATOM 2024 N N . PHE A 1 259 ? 4.976 1.721 13.622 1.00 84.31 259 PHE A N 1
ATOM 2025 C CA . PHE A 1 259 ? 3.894 0.958 12.989 1.00 84.31 259 PHE A CA 1
ATOM 2026 C C . PHE A 1 259 ? 4.423 -0.034 11.944 1.00 84.31 259 PHE A C 1
ATOM 2028 O O . PHE A 1 259 ? 3.935 -1.159 11.862 1.00 84.31 259 PHE A O 1
ATOM 2035 N N . GLU A 1 260 ? 5.465 0.332 11.193 1.00 80.00 260 GLU A N 1
ATOM 2036 C CA . GLU A 1 260 ? 6.138 -0.583 10.268 1.00 80.00 260 GLU A CA 1
ATOM 2037 C C . GLU A 1 260 ? 6.797 -1.757 11.004 1.00 80.00 260 GLU A C 1
ATOM 2039 O O . GLU A 1 260 ? 6.635 -2.915 10.611 1.00 80.00 260 GLU A O 1
ATOM 2044 N N . THR A 1 261 ? 7.517 -1.477 12.093 1.00 83.62 261 THR A N 1
ATOM 2045 C CA . THR A 1 261 ? 8.149 -2.508 12.925 1.00 83.62 261 THR A CA 1
ATOM 2046 C C . THR A 1 261 ? 7.094 -3.424 13.532 1.00 83.62 261 THR A C 1
ATOM 2048 O O . THR A 1 261 ? 7.280 -4.642 13.527 1.00 83.62 261 THR A O 1
ATOM 2051 N N . ALA A 1 262 ? 5.971 -2.874 13.995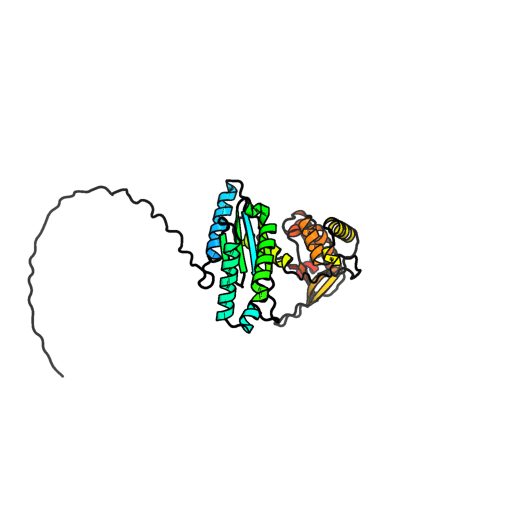 1.00 87.88 262 ALA A N 1
ATOM 2052 C CA . ALA A 1 262 ? 4.857 -3.655 14.514 1.00 87.88 262 ALA A CA 1
ATOM 2053 C C . ALA A 1 262 ? 4.281 -4.588 13.440 1.00 87.88 262 ALA A C 1
ATOM 2055 O O . ALA A 1 262 ? 4.207 -5.796 13.663 1.00 87.88 262 ALA A O 1
ATOM 2056 N N . ALA A 1 263 ? 3.977 -4.069 12.247 1.00 83.62 263 ALA A N 1
ATOM 2057 C CA . ALA A 1 263 ? 3.446 -4.866 11.142 1.00 83.62 263 ALA A CA 1
ATOM 2058 C C . ALA A 1 263 ? 4.394 -6.009 10.735 1.00 83.62 263 ALA A C 1
ATOM 2060 O O . ALA A 1 263 ? 3.984 -7.168 10.642 1.00 83.62 263 ALA A O 1
ATOM 2061 N N . ARG A 1 264 ? 5.690 -5.707 10.562 1.00 80.62 264 ARG A N 1
ATOM 2062 C CA . ARG A 1 264 ? 6.716 -6.687 10.156 1.00 80.62 264 ARG A CA 1
ATOM 2063 C C . ARG A 1 264 ? 6.950 -7.793 11.183 1.00 80.62 264 ARG A C 1
ATOM 2065 O O . ARG A 1 264 ? 7.369 -8.883 10.808 1.00 80.62 264 ARG A O 1
ATOM 2072 N N . ASN A 1 265 ? 6.691 -7.521 12.460 1.00 83.75 265 ASN A N 1
ATOM 2073 C CA . ASN A 1 265 ? 6.908 -8.467 13.553 1.00 83.75 265 ASN A CA 1
ATOM 2074 C C . ASN A 1 265 ? 5.606 -9.105 14.066 1.00 83.75 265 ASN A C 1
ATOM 2076 O O . ASN A 1 265 ? 5.613 -9.667 15.159 1.00 83.75 265 ASN A O 1
ATOM 2080 N N . ALA A 1 266 ? 4.505 -9.022 13.301 1.00 84.81 266 ALA A N 1
ATOM 2081 C CA . ALA A 1 266 ? 3.178 -9.526 13.684 1.00 84.81 266 ALA A CA 1
ATOM 2082 C C . ALA A 1 266 ? 2.684 -8.977 15.037 1.00 84.81 266 ALA A C 1
ATOM 2084 O O . ALA A 1 266 ? 2.026 -9.669 15.811 1.00 84.81 266 ALA A O 1
ATOM 2085 N N . ARG A 1 267 ? 3.039 -7.720 15.313 1.00 89.75 267 ARG A N 1
ATOM 2086 C CA . ARG A 1 267 ? 2.762 -7.001 16.558 1.00 89.75 267 ARG A CA 1
ATOM 2087 C C . ARG A 1 267 ? 1.779 -5.837 16.411 1.00 89.75 267 ARG A C 1
ATOM 2089 O O . ARG A 1 267 ? 1.527 -5.114 17.372 1.00 89.75 267 ARG A O 1
ATOM 2096 N N . GLY A 1 268 ? 1.220 -5.641 15.214 1.00 90.19 268 GLY A N 1
ATOM 2097 C CA . GLY A 1 268 ? 0.235 -4.586 14.960 1.00 90.19 268 GLY A CA 1
ATOM 2098 C C . GLY A 1 268 ? -1.004 -4.706 15.850 1.00 90.19 268 GLY A C 1
ATOM 2099 O O . GLY A 1 268 ? -1.485 -3.701 16.360 1.00 90.19 268 GLY A O 1
ATOM 2100 N N . GLU A 1 269 ? -1.454 -5.933 16.135 1.00 93.31 269 GLU A N 1
ATOM 2101 C CA . GLU A 1 269 ? -2.635 -6.170 16.974 1.00 93.31 269 GLU A CA 1
ATOM 2102 C C . GLU A 1 269 ? -2.457 -5.649 18.405 1.00 93.31 269 GLU A C 1
ATOM 2104 O O . GLU A 1 269 ? -3.345 -4.997 18.954 1.00 93.31 269 GLU A O 1
ATOM 2109 N N . GLN A 1 270 ? -1.307 -5.920 19.028 1.00 90.88 270 GLN A N 1
ATOM 2110 C CA . GLN A 1 270 ? -1.029 -5.472 20.390 1.00 90.88 270 GLN A CA 1
ATOM 2111 C C . GLN A 1 270 ? -1.000 -3.944 20.464 1.00 90.88 270 GLN A C 1
ATOM 2113 O O . GLN A 1 270 ? -1.532 -3.368 21.414 1.00 90.88 270 GLN A O 1
ATOM 2118 N N . LEU A 1 271 ? -0.422 -3.292 19.452 1.00 90.38 271 LEU A N 1
ATOM 2119 C CA . LEU A 1 271 ? -0.374 -1.837 19.371 1.00 90.38 271 LEU A CA 1
ATOM 2120 C C . LEU A 1 271 ? -1.777 -1.235 19.182 1.00 90.38 271 LEU A C 1
ATOM 2122 O O . LEU A 1 271 ? -2.151 -0.325 19.923 1.00 90.38 271 LEU A O 1
ATOM 2126 N N . ASP A 1 272 ? -2.579 -1.789 18.271 1.00 93.06 272 ASP A N 1
ATOM 2127 C CA . ASP A 1 272 ? -3.954 -1.341 18.023 1.00 93.06 272 ASP A CA 1
ATOM 2128 C C . ASP A 1 272 ? -4.831 -1.493 19.274 1.00 93.06 272 ASP A C 1
ATOM 2130 O O . ASP A 1 272 ? -5.572 -0.574 19.626 1.00 93.06 272 ASP A O 1
ATOM 2134 N N . ARG A 1 273 ? -4.707 -2.614 20.005 1.00 92.94 273 ARG A N 1
ATOM 2135 C CA . ARG A 1 273 ? -5.405 -2.826 21.286 1.00 92.94 273 ARG A CA 1
ATOM 2136 C C . ARG A 1 273 ? -5.074 -1.727 22.291 1.00 92.94 273 ARG A C 1
ATOM 2138 O O . ARG A 1 273 ? -5.988 -1.165 22.885 1.00 92.94 273 ARG A O 1
ATOM 2145 N N . ARG A 1 274 ? -3.794 -1.377 22.452 1.00 89.88 274 ARG A N 1
ATOM 2146 C CA . ARG A 1 274 ? -3.357 -0.333 23.397 1.00 89.88 274 ARG A CA 1
ATOM 2147 C C . ARG A 1 274 ? -3.882 1.052 23.037 1.00 89.88 274 ARG A C 1
ATOM 2149 O O . ARG A 1 274 ? -4.261 1.812 23.927 1.00 89.88 274 ARG A O 1
ATOM 2156 N N . ILE A 1 275 ? -3.915 1.383 21.747 1.00 92.06 275 ILE A N 1
ATOM 2157 C CA . ILE A 1 275 ? -4.502 2.640 21.269 1.00 92.06 275 ILE A CA 1
ATOM 2158 C C . ILE A 1 275 ? -6.003 2.644 21.563 1.00 92.06 275 ILE A C 1
ATOM 2160 O O . ILE A 1 275 ? -6.518 3.599 22.144 1.00 92.06 275 ILE A O 1
ATOM 2164 N N . LEU A 1 276 ? -6.701 1.559 21.226 1.00 93.81 276 LEU A N 1
ATOM 2165 C CA . LEU A 1 276 ? -8.142 1.447 21.427 1.00 93.81 276 LEU A CA 1
ATOM 2166 C C . LEU A 1 276 ? -8.544 1.460 22.898 1.00 93.81 276 LEU A C 1
ATOM 2168 O O . LEU A 1 276 ? -9.539 2.089 23.227 1.00 93.81 276 LEU A O 1
ATOM 2172 N N . GLU A 1 277 ? -7.787 0.835 23.795 1.00 92.25 277 GLU A N 1
ATOM 2173 C CA . GLU A 1 277 ? -8.057 0.891 25.237 1.00 92.25 277 GLU A CA 1
ATOM 2174 C C . GLU A 1 277 ? -8.041 2.327 25.765 1.00 92.25 277 GLU A C 1
ATOM 2176 O O . GLU A 1 277 ? -8.943 2.719 26.508 1.00 92.25 277 GLU A O 1
ATOM 2181 N N . GLN A 1 278 ? -7.070 3.135 25.333 1.00 91.38 278 GLN A N 1
ATOM 2182 C CA . GLN A 1 278 ? -7.003 4.547 25.703 1.00 91.38 278 GLN A CA 1
ATOM 2183 C C . GLN A 1 278 ? -8.123 5.364 25.059 1.00 91.38 278 GLN A C 1
ATOM 2185 O O . GLN A 1 278 ? -8.766 6.152 25.746 1.00 91.38 278 GLN A O 1
ATOM 2190 N N . VAL A 1 279 ? -8.409 5.149 23.772 1.00 93.50 279 VAL A N 1
ATOM 2191 C CA . VAL A 1 279 ? -9.512 5.828 23.072 1.00 93.50 279 VAL A CA 1
ATOM 2192 C C . VAL A 1 279 ? -10.855 5.512 23.728 1.00 93.50 279 VAL A C 1
ATOM 2194 O O . VAL A 1 279 ? -11.639 6.417 23.995 1.00 93.50 279 VAL A O 1
ATOM 2197 N N . ILE A 1 280 ? -11.109 4.243 24.045 1.00 92.56 280 ILE A N 1
ATOM 2198 C CA . ILE A 1 280 ? -12.320 3.799 24.737 1.00 92.56 280 ILE A CA 1
ATOM 2199 C C . ILE A 1 280 ? -12.406 4.445 26.121 1.00 92.56 280 ILE A C 1
ATOM 2201 O O . ILE A 1 280 ? -13.457 4.970 26.473 1.00 92.56 280 ILE A O 1
ATOM 2205 N N . SER A 1 281 ? -11.310 4.461 26.886 1.00 91.25 281 SER A N 1
ATOM 2206 C CA . SER A 1 281 ? -11.262 5.127 28.193 1.00 91.25 281 SER A CA 1
ATOM 2207 C C . SER A 1 281 ? -11.600 6.620 28.084 1.00 91.25 281 SER A C 1
ATOM 2209 O O . SER A 1 281 ? -12.441 7.121 28.830 1.00 91.25 281 SER A O 1
ATOM 2211 N N . LEU A 1 282 ? -11.029 7.318 27.095 1.00 91.19 282 LEU A N 1
ATOM 2212 C CA . LEU A 1 282 ? -11.314 8.730 26.826 1.00 91.19 282 LEU A CA 1
ATOM 2213 C C . LEU A 1 282 ? -12.787 8.973 26.477 1.00 91.19 282 LEU A C 1
ATOM 2215 O O . LEU A 1 282 ? -13.369 9.938 26.967 1.00 91.19 282 LEU A O 1
ATOM 2219 N N . LEU A 1 283 ? -13.399 8.104 25.670 1.00 91.62 283 LEU A N 1
ATOM 2220 C CA . LEU A 1 283 ? -14.817 8.205 25.311 1.00 91.62 283 LEU A CA 1
ATOM 2221 C C . LEU A 1 283 ? -15.752 7.876 26.481 1.00 91.62 283 LEU A C 1
ATOM 2223 O O . LEU A 1 283 ? -16.816 8.469 26.592 1.00 91.62 283 LEU A O 1
ATOM 2227 N N . VAL A 1 284 ? -15.367 6.952 27.365 1.00 89.50 284 VAL A N 1
ATOM 2228 C CA . VAL A 1 284 ? -16.157 6.604 28.558 1.00 89.50 284 VAL A CA 1
ATOM 2229 C C . VAL A 1 284 ? -16.101 7.717 29.609 1.00 89.50 284 VAL A C 1
ATOM 2231 O O . VAL A 1 284 ? -17.108 8.000 30.254 1.00 89.50 284 VAL A O 1
ATOM 2234 N N . VAL A 1 285 ? -14.940 8.356 29.788 1.00 87.06 285 VAL A N 1
ATOM 2235 C CA . VAL A 1 285 ? -14.773 9.493 30.712 1.00 87.06 285 VAL A CA 1
ATOM 2236 C C . VAL A 1 285 ? -15.366 10.782 30.131 1.00 87.06 285 VAL A C 1
ATOM 2238 O O . VAL A 1 285 ? -15.862 11.629 30.874 1.00 87.06 285 VAL A O 1
ATOM 2241 N N . GLY A 1 286 ? -15.312 10.953 28.809 1.00 80.00 286 GLY A N 1
ATOM 2242 C CA . GLY A 1 286 ? -15.817 12.130 28.115 1.00 80.00 286 GLY A CA 1
ATOM 2243 C C . GLY A 1 286 ? -17.339 12.124 27.961 1.00 80.00 286 GLY A C 1
ATOM 2244 O O . GLY A 1 286 ? -17.912 11.247 27.332 1.00 80.00 286 GLY A O 1
ATOM 2245 N N . SER A 1 287 ? -18.014 13.168 28.438 1.00 69.69 287 SER A N 1
ATOM 2246 C CA . SER A 1 287 ? -19.478 13.297 28.319 1.00 69.69 287 SER A CA 1
ATOM 2247 C C . SER A 1 287 ? -19.967 13.797 26.947 1.00 69.69 287 SER A C 1
ATOM 2249 O O . SER A 1 287 ? -21.135 14.162 26.812 1.00 69.69 287 SER A O 1
ATOM 2251 N N . ASN A 1 288 ? -19.097 13.883 25.932 1.00 81.00 288 ASN A N 1
ATOM 2252 C CA . ASN A 1 288 ? -19.438 14.494 24.645 1.00 81.00 288 ASN A CA 1
ATOM 2253 C C . ASN A 1 288 ? -20.009 13.468 23.651 1.00 81.00 288 ASN A C 1
ATOM 2255 O O . ASN A 1 288 ? -19.271 12.799 22.929 1.00 81.00 288 ASN A O 1
ATOM 2259 N N . GLY A 1 289 ? -21.340 13.399 23.573 1.00 84.06 289 GLY A N 1
ATOM 2260 C CA . GLY A 1 289 ? -22.085 12.572 22.615 1.00 84.06 289 GLY A CA 1
ATOM 2261 C C . GLY A 1 289 ? -21.790 12.865 21.134 1.00 84.06 289 GLY A C 1
ATOM 2262 O O . GLY A 1 289 ? -21.976 11.993 20.281 1.00 84.06 289 GLY A O 1
ATOM 2263 N N . GLU A 1 290 ? -21.316 14.072 20.825 1.00 89.31 290 GLU A N 1
ATOM 2264 C CA . GLU A 1 290 ? -21.091 14.572 19.462 1.00 89.31 290 GLU A CA 1
ATOM 2265 C C . GLU A 1 290 ? -19.699 14.224 18.923 1.00 89.31 290 GLU A C 1
ATOM 2267 O O . GLU A 1 290 ? -19.423 14.419 17.739 1.00 89.31 290 GLU A O 1
ATOM 2272 N N . LEU A 1 291 ? -18.821 13.691 19.775 1.00 92.12 291 LEU A N 1
ATOM 2273 C CA . LEU A 1 291 ? -17.464 13.335 19.394 1.00 92.12 291 LEU A CA 1
ATOM 2274 C C . LEU A 1 291 ? -17.459 12.081 18.511 1.00 92.12 291 LEU A C 1
ATOM 2276 O O . LEU A 1 291 ? -18.138 11.089 18.793 1.00 92.12 291 LEU A O 1
ATOM 2280 N N . ARG A 1 292 ? -16.681 12.125 17.431 1.00 93.50 292 ARG A N 1
ATOM 2281 C CA . ARG A 1 292 ? -16.399 11.001 16.539 1.00 93.50 292 ARG A CA 1
ATOM 2282 C C . ARG A 1 292 ? -14.892 10.823 16.440 1.00 93.50 292 ARG A C 1
ATOM 2284 O O . ARG A 1 292 ? -14.194 11.699 15.932 1.00 93.50 292 ARG A O 1
ATOM 2291 N N . LEU A 1 293 ? -14.392 9.699 16.940 1.00 95.94 293 LEU A N 1
ATOM 2292 C CA . LEU A 1 293 ? -12.974 9.364 16.911 1.00 95.94 293 LEU A CA 1
ATOM 2293 C C . LEU A 1 293 ? -12.717 8.311 15.843 1.00 95.94 293 LEU A C 1
ATOM 2295 O O . LEU A 1 293 ? -13.254 7.204 15.896 1.00 95.94 293 LEU A O 1
ATOM 2299 N N . LEU A 1 294 ? -11.888 8.678 14.873 1.00 97.06 294 LEU A N 1
ATOM 2300 C CA . LEU A 1 294 ? -11.439 7.794 13.816 1.00 97.06 294 LEU A CA 1
ATOM 2301 C C . LEU A 1 294 ? -10.131 7.136 14.259 1.00 97.06 294 LEU A C 1
ATOM 2303 O O . LEU A 1 294 ? -9.180 7.831 14.617 1.00 97.06 294 LEU A O 1
ATOM 2307 N N . VAL A 1 295 ? -10.088 5.805 14.258 1.00 95.62 295 VAL A N 1
ATOM 2308 C CA . VAL A 1 295 ? -8.917 5.022 14.672 1.00 95.62 295 VAL A CA 1
ATOM 2309 C C . VAL A 1 295 ? -8.500 4.101 13.538 1.00 95.62 295 VAL A C 1
ATOM 2311 O O . VAL A 1 295 ? -9.304 3.315 13.037 1.00 95.62 295 VAL A O 1
ATOM 2314 N N . ASN A 1 296 ? -7.231 4.188 13.150 1.00 93.06 296 ASN A N 1
ATOM 2315 C CA . ASN A 1 296 ? -6.642 3.306 12.151 1.00 93.06 296 ASN A CA 1
ATOM 2316 C C . ASN A 1 296 ? -6.450 1.891 12.719 1.00 93.06 296 ASN A C 1
ATOM 2318 O O . ASN A 1 296 ? -5.974 1.738 13.843 1.00 93.06 296 ASN A O 1
ATOM 2322 N N . LEU A 1 297 ? -6.796 0.872 11.931 1.00 93.44 297 LEU A N 1
ATOM 2323 C CA . LEU A 1 297 ? -6.528 -0.534 12.228 1.00 93.44 297 LEU A CA 1
ATOM 2324 C C . LEU A 1 297 ? -5.457 -1.083 11.292 1.00 93.44 297 LEU A C 1
ATOM 2326 O O . LEU A 1 297 ? -5.517 -0.891 10.076 1.00 93.44 297 LEU A O 1
ATOM 2330 N N . SER A 1 298 ? -4.504 -1.814 11.861 1.00 90.62 298 SER A N 1
ATOM 2331 C CA . SER A 1 298 ? -3.501 -2.549 11.098 1.00 90.62 298 SER A CA 1
ATOM 2332 C C . SER A 1 298 ? -4.080 -3.825 10.481 1.00 90.62 298 SER A C 1
ATOM 2334 O O . SER A 1 298 ? -5.023 -4.428 11.003 1.00 90.62 298 SER A O 1
ATOM 2336 N N . HIS A 1 299 ? -3.448 -4.312 9.409 1.00 87.88 299 HIS A N 1
ATOM 2337 C CA . HIS A 1 299 ? -3.769 -5.617 8.825 1.00 87.88 299 HIS A CA 1
ATOM 2338 C C . HIS A 1 299 ? -3.740 -6.760 9.854 1.00 87.88 299 HIS A C 1
ATOM 2340 O O . HIS A 1 299 ? -4.590 -7.643 9.795 1.00 87.88 299 HIS A O 1
ATOM 2346 N N . ASN A 1 300 ? -2.811 -6.731 10.824 1.00 90.00 300 ASN A N 1
ATOM 2347 C CA . ASN A 1 300 ? -2.719 -7.765 11.860 1.00 90.00 300 ASN A CA 1
ATOM 2348 C C . ASN A 1 300 ? -4.012 -7.878 12.681 1.00 90.00 300 ASN A C 1
ATOM 2350 O O . ASN A 1 300 ? -4.450 -8.989 12.962 1.00 90.00 300 ASN A O 1
ATOM 2354 N N . SER A 1 301 ? -4.634 -6.747 13.017 1.00 94.12 301 SER A N 1
ATOM 2355 C CA . SER A 1 301 ? -5.906 -6.714 13.747 1.00 94.12 301 SER A CA 1
ATOM 2356 C C . SER A 1 301 ? -7.079 -7.206 12.905 1.00 94.12 301 SER A C 1
ATOM 2358 O O . SER A 1 301 ? -7.965 -7.879 13.424 1.00 94.12 301 SER A O 1
ATOM 2360 N N . LEU A 1 302 ? -7.085 -6.911 11.602 1.00 92.06 302 LEU A N 1
ATOM 2361 C CA . LEU A 1 302 ? -8.178 -7.296 10.702 1.00 92.06 302 LEU A CA 1
ATOM 2362 C C . LEU A 1 302 ? -8.275 -8.805 10.490 1.00 92.06 302 LEU A C 1
ATOM 2364 O O . LEU A 1 302 ? -9.379 -9.341 10.436 1.00 92.06 302 LEU A O 1
ATOM 2368 N N . VAL A 1 303 ? -7.133 -9.488 10.399 1.00 90.06 303 VAL A N 1
ATOM 2369 C CA . VAL A 1 303 ? -7.083 -10.949 10.211 1.00 90.06 303 VAL A CA 1
ATOM 2370 C C . VAL A 1 303 ? -7.134 -11.730 11.529 1.00 90.06 303 VAL A C 1
ATOM 2372 O O . VAL A 1 303 ? -7.199 -12.960 11.519 1.00 90.06 303 VAL A O 1
ATOM 2375 N N . SER A 1 304 ? -7.103 -11.042 12.674 1.00 93.12 304 SER A N 1
ATOM 2376 C CA . SER A 1 304 ? -7.113 -11.669 13.996 1.00 93.12 304 SER A CA 1
ATOM 2377 C C . SER A 1 304 ? -8.538 -11.886 14.502 1.00 93.12 304 SER A C 1
ATOM 2379 O O . SER A 1 304 ? -9.261 -10.952 14.854 1.00 93.12 304 SER A O 1
ATOM 2381 N N . SER A 1 305 ? -8.946 -13.154 14.596 1.00 93.06 305 SER A N 1
ATOM 2382 C CA . SER A 1 305 ? -10.246 -13.518 15.181 1.00 93.06 305 SER A CA 1
ATOM 2383 C C . SER A 1 305 ? -10.339 -13.136 16.664 1.00 93.06 305 SER A C 1
ATOM 2385 O O . SER A 1 305 ? -11.396 -12.700 17.123 1.00 93.06 305 SER A O 1
ATOM 2387 N N . ASP A 1 306 ? -9.225 -13.229 17.393 1.00 95.62 306 ASP A N 1
ATOM 2388 C CA . ASP A 1 306 ? -9.147 -12.874 18.812 1.00 95.62 306 ASP A CA 1
ATOM 2389 C C . ASP A 1 306 ? -9.297 -11.363 19.025 1.00 95.62 306 ASP A C 1
ATOM 2391 O O . ASP A 1 306 ? -9.902 -10.924 20.009 1.00 95.62 306 ASP A O 1
ATOM 2395 N N . PHE A 1 307 ? -8.776 -10.548 18.102 1.00 95.94 307 PHE A N 1
ATOM 2396 C CA . PHE A 1 307 ? -8.990 -9.102 18.106 1.00 95.94 307 PHE A CA 1
ATOM 2397 C C . PHE A 1 307 ? -10.459 -8.748 17.883 1.00 95.94 307 PHE A C 1
ATOM 2399 O O . PHE A 1 307 ? -11.027 -7.970 18.652 1.00 95.94 307 PHE A O 1
ATOM 2406 N N . LEU A 1 308 ? -11.090 -9.349 16.869 1.00 94.25 308 LEU A N 1
ATOM 2407 C CA . LEU A 1 308 ? -12.496 -9.101 16.545 1.00 94.25 308 LEU A CA 1
ATOM 2408 C C . LEU A 1 308 ? -13.433 -9.494 17.695 1.00 94.25 308 LEU A C 1
ATOM 2410 O O . LEU A 1 308 ? -14.383 -8.764 17.993 1.00 94.25 308 LEU A O 1
ATOM 2414 N N . LEU A 1 309 ? -13.161 -10.615 18.370 1.00 96.00 309 LEU A N 1
ATOM 2415 C CA . LEU A 1 309 ? -13.923 -11.021 19.551 1.00 96.00 309 LEU A CA 1
ATOM 2416 C C . LEU A 1 309 ? -13.744 -10.015 20.696 1.00 96.00 309 LEU A C 1
ATOM 2418 O O . LEU A 1 309 ? -14.727 -9.543 21.267 1.00 96.00 309 LEU A O 1
ATOM 2422 N N . TRP A 1 310 ? -12.501 -9.628 20.976 1.00 96.44 310 TRP A N 1
ATOM 2423 C CA . TRP A 1 310 ? -12.181 -8.684 22.043 1.00 96.44 310 TRP A CA 1
ATOM 2424 C C . TRP A 1 310 ? -12.812 -7.302 21.836 1.00 96.44 310 TRP A C 1
ATOM 2426 O O . TRP A 1 310 ? -13.413 -6.751 22.761 1.00 96.44 310 TRP A O 1
ATOM 2436 N N . ILE A 1 311 ? -12.722 -6.728 20.630 1.00 95.25 311 ILE A N 1
ATOM 2437 C CA . ILE A 1 311 ? -13.287 -5.395 20.379 1.00 95.25 311 ILE A CA 1
ATOM 2438 C C . ILE A 1 311 ? -14.816 -5.430 20.451 1.00 95.25 311 ILE A C 1
ATOM 2440 O O . ILE A 1 311 ? -15.433 -4.509 20.988 1.00 95.25 311 ILE A O 1
ATOM 2444 N N . LYS A 1 312 ? -15.438 -6.531 20.008 1.00 94.56 312 LYS A N 1
ATOM 2445 C CA . LYS A 1 312 ? -16.880 -6.749 20.154 1.00 94.56 312 LYS A CA 1
ATOM 2446 C C . LYS A 1 312 ? -17.298 -6.755 21.623 1.00 94.56 312 LYS A C 1
ATOM 2448 O O . LYS A 1 312 ? -18.288 -6.108 21.961 1.00 94.56 312 LYS A O 1
ATOM 2453 N N . GLU A 1 313 ? -16.566 -7.444 22.496 1.00 94.81 313 GLU A N 1
ATOM 2454 C CA . GLU A 1 313 ? -16.841 -7.451 23.939 1.00 94.81 313 GLU A CA 1
ATOM 2455 C C . GLU A 1 313 ? -16.754 -6.039 24.536 1.00 94.81 313 GLU A C 1
ATOM 2457 O O . GLU A 1 313 ? -17.671 -5.609 25.240 1.00 94.81 313 GLU A O 1
ATOM 2462 N N . LYS A 1 314 ? -15.706 -5.277 24.193 1.00 93.00 314 LYS A N 1
ATOM 2463 C CA . LYS A 1 314 ? -15.512 -3.899 24.676 1.00 93.00 314 LYS A CA 1
ATOM 2464 C C . LYS A 1 314 ? -16.628 -2.946 24.243 1.00 93.00 314 LYS A C 1
ATOM 2466 O O . LYS A 1 314 ? -17.100 -2.157 25.065 1.00 93.00 314 LYS A O 1
ATOM 2471 N N . LEU A 1 315 ? -17.062 -3.033 22.984 1.00 92.12 315 LEU A N 1
ATOM 2472 C CA . LEU A 1 315 ? -18.151 -2.215 22.443 1.00 92.12 315 LEU A CA 1
ATOM 2473 C C . LEU A 1 315 ? -19.522 -2.647 22.980 1.00 92.12 315 LEU A C 1
ATOM 2475 O O . LEU A 1 315 ? -20.374 -1.802 23.233 1.00 92.12 315 LEU A O 1
ATOM 2479 N N . THR A 1 316 ? -19.734 -3.944 23.223 1.00 92.31 316 THR A N 1
ATOM 2480 C CA . THR A 1 316 ? -20.988 -4.446 23.817 1.00 92.31 316 THR A CA 1
ATOM 2481 C C . THR A 1 316 ? -21.135 -3.994 25.271 1.00 92.31 316 THR A C 1
ATOM 2483 O O . THR A 1 316 ? -22.232 -3.643 25.698 1.00 92.31 316 THR A O 1
ATOM 2486 N N . ALA A 1 317 ? -20.030 -3.948 26.023 1.00 89.94 317 ALA A N 1
ATOM 2487 C CA . ALA A 1 317 ? -20.015 -3.422 27.386 1.00 89.94 317 ALA A CA 1
ATOM 2488 C C . ALA A 1 317 ? -20.300 -1.909 27.451 1.00 89.94 317 ALA A C 1
ATOM 2490 O O . ALA A 1 317 ? -20.736 -1.417 28.488 1.00 89.94 317 ALA A O 1
ATOM 2491 N N . ASN A 1 318 ? -20.084 -1.177 26.350 1.00 87.06 318 ASN A N 1
ATOM 2492 C CA . ASN A 1 318 ? -20.256 0.271 26.275 1.00 87.06 318 ASN A CA 1
ATOM 2493 C C . ASN A 1 318 ? -21.011 0.664 24.983 1.00 87.06 318 ASN A C 1
ATOM 2495 O O . ASN A 1 318 ? -20.411 1.147 24.027 1.00 87.06 318 ASN A O 1
ATOM 2499 N N . PRO A 1 319 ? -22.343 0.508 24.910 1.00 86.50 319 PRO A N 1
ATOM 2500 C CA . PRO A 1 319 ? -23.080 0.759 23.666 1.00 86.50 319 PRO A CA 1
ATOM 2501 C C . PRO A 1 319 ? -22.986 2.209 23.164 1.00 86.50 319 PRO A C 1
ATOM 2503 O O . PRO A 1 319 ? -23.043 2.456 21.961 1.00 86.50 319 PRO A O 1
ATOM 2506 N N . ALA A 1 320 ? -22.816 3.173 24.076 1.00 85.75 320 ALA A N 1
ATOM 2507 C CA . ALA A 1 320 ? -22.736 4.595 23.743 1.00 85.75 320 ALA A CA 1
ATOM 2508 C C . ALA A 1 320 ? -21.487 4.951 22.920 1.00 85.75 320 ALA A C 1
ATOM 2510 O O . ALA A 1 320 ? -21.568 5.797 22.036 1.00 85.75 320 ALA A O 1
ATOM 2511 N N . ILE A 1 321 ? -20.353 4.281 23.154 1.00 89.44 321 ILE A N 1
ATOM 2512 C CA . ILE A 1 321 ? -19.110 4.566 22.419 1.00 89.44 321 ILE A CA 1
ATOM 2513 C C . ILE A 1 321 ? -19.110 3.954 21.015 1.00 89.44 321 ILE A C 1
ATOM 2515 O O . ILE A 1 321 ? -18.363 4.399 20.148 1.00 89.44 321 ILE A O 1
ATOM 2519 N N . ALA A 1 322 ? -19.957 2.951 20.757 1.00 88.31 322 ALA A N 1
ATOM 2520 C CA . ALA A 1 322 ? -20.014 2.284 19.458 1.00 88.31 322 ALA A CA 1
ATOM 2521 C C . ALA A 1 322 ? -20.480 3.226 18.336 1.00 88.31 322 ALA A C 1
ATOM 2523 O O . ALA A 1 322 ? -20.102 3.039 17.186 1.00 88.31 322 ALA A O 1
ATOM 2524 N N . THR A 1 323 ? -21.264 4.259 18.663 1.00 89.31 323 THR A N 1
ATOM 2525 C CA . THR A 1 323 ? -21.669 5.305 17.706 1.00 89.31 323 THR A CA 1
ATOM 2526 C C . THR A 1 323 ? -20.624 6.412 17.553 1.00 89.31 323 THR A C 1
ATOM 2528 O O . THR A 1 323 ? -20.734 7.233 16.644 1.00 89.31 323 THR A O 1
ATOM 2531 N N . GLN A 1 324 ? -19.621 6.441 18.434 1.00 93.44 324 GLN A N 1
ATOM 2532 C CA . GLN A 1 324 ? -18.571 7.456 18.481 1.00 93.44 324 GLN A CA 1
ATOM 2533 C C . GLN A 1 324 ? -17.260 6.990 17.844 1.00 93.44 324 GLN A C 1
ATOM 2535 O O . GLN A 1 324 ? -16.461 7.819 17.416 1.00 93.44 324 GLN A O 1
ATOM 2540 N N . LEU A 1 325 ? -17.030 5.680 17.772 1.00 94.75 325 LEU A N 1
ATOM 2541 C CA . LEU A 1 325 ? -15.805 5.093 17.245 1.00 94.75 325 LEU A CA 1
ATOM 2542 C C . LEU A 1 325 ? -15.966 4.707 15.769 1.00 94.75 325 LEU A C 1
ATOM 2544 O O . LEU A 1 325 ? -16.876 3.965 15.407 1.00 94.75 325 LEU A O 1
ATOM 2548 N N . ILE A 1 326 ? -15.053 5.176 14.922 1.00 95.31 326 ILE A N 1
ATOM 2549 C CA . ILE A 1 326 ? -15.020 4.874 13.488 1.00 95.31 326 ILE A CA 1
ATOM 2550 C C . ILE A 1 326 ? -13.689 4.188 13.176 1.00 95.31 326 ILE A C 1
ATOM 2552 O O . ILE A 1 326 ? -12.624 4.757 13.406 1.00 95.31 326 ILE A O 1
ATOM 2556 N N . PHE A 1 327 ? -13.730 2.976 12.625 1.00 95.62 327 PHE A N 1
ATOM 2557 C CA . PHE A 1 327 ? -12.514 2.280 12.205 1.00 95.62 327 PHE A CA 1
ATOM 2558 C C . PHE A 1 327 ? -12.097 2.706 10.800 1.00 95.62 327 PHE A C 1
ATOM 2560 O O . PHE A 1 327 ? -12.892 2.662 9.861 1.00 95.62 327 PHE A O 1
ATOM 2567 N N . GLN A 1 328 ? -10.834 3.089 10.661 1.00 94.50 328 GLN A N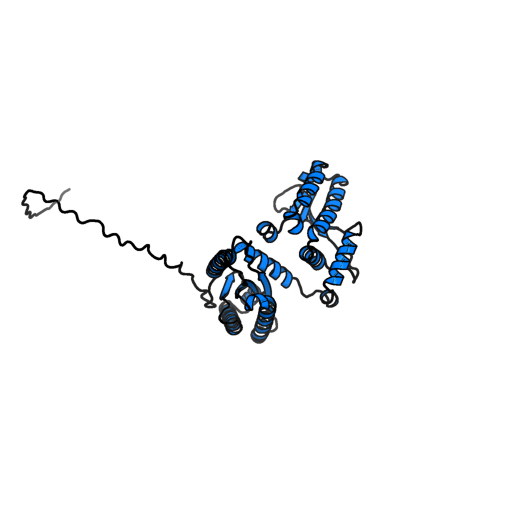 1
ATOM 2568 C CA . GLN A 1 328 ? -10.194 3.359 9.383 1.00 94.50 328 GLN A CA 1
ATOM 2569 C C . GLN A 1 328 ? -9.307 2.182 9.010 1.00 94.50 328 GLN A C 1
ATOM 2571 O O . GLN A 1 328 ? -8.509 1.699 9.810 1.00 94.50 328 GLN A O 1
ATOM 2576 N N . ILE A 1 329 ? -9.461 1.716 7.780 1.00 91.88 329 ILE A N 1
ATOM 2577 C CA . ILE A 1 329 ? -8.715 0.589 7.239 1.00 91.88 329 ILE A CA 1
ATOM 2578 C C . ILE A 1 329 ? -8.116 1.049 5.921 1.00 91.88 329 ILE A C 1
ATOM 2580 O O . ILE A 1 329 ? -8.807 1.671 5.109 1.00 91.88 329 ILE A O 1
ATOM 2584 N N . SER A 1 330 ? -6.837 0.754 5.698 1.00 84.12 330 SER A N 1
ATOM 2585 C CA . SER A 1 330 ? -6.240 1.042 4.400 1.00 84.12 330 SER A CA 1
ATOM 2586 C C . SER A 1 330 ? -6.853 0.133 3.331 1.00 84.12 330 SER A C 1
ATOM 2588 O O . SER A 1 330 ? -7.104 -1.046 3.570 1.00 84.12 330 SER A O 1
ATOM 2590 N N . GLU A 1 331 ? -7.066 0.657 2.122 1.00 79.88 331 GLU A N 1
ATOM 2591 C CA . GLU A 1 331 ? -7.577 -0.137 0.994 1.00 79.88 331 GLU A CA 1
ATOM 2592 C C . GLU A 1 331 ? -6.727 -1.397 0.763 1.00 79.88 331 GLU A C 1
ATOM 2594 O O . GLU A 1 331 ? -7.250 -2.470 0.481 1.00 79.88 331 GLU A O 1
ATOM 2599 N N . THR A 1 332 ? -5.407 -1.286 0.947 1.00 71.75 332 THR A N 1
ATOM 2600 C CA . THR A 1 332 ? -4.499 -2.430 0.813 1.00 71.75 332 THR A CA 1
ATOM 2601 C C . THR A 1 332 ? -4.775 -3.492 1.868 1.00 71.75 332 THR A C 1
ATOM 2603 O O . THR A 1 332 ? -4.861 -4.667 1.523 1.00 71.75 332 THR A O 1
ATOM 2606 N N . ASP A 1 333 ? -4.952 -3.098 3.128 1.00 81.62 333 ASP A N 1
ATOM 2607 C CA . ASP A 1 333 ? -5.197 -4.052 4.207 1.00 81.62 333 ASP A CA 1
ATOM 2608 C C . ASP A 1 333 ? -6.570 -4.712 4.063 1.00 81.62 333 ASP A C 1
ATOM 2610 O O . ASP A 1 333 ? -6.674 -5.915 4.279 1.00 81.62 333 ASP A O 1
ATOM 2614 N N . ALA A 1 334 ? -7.590 -3.967 3.618 1.00 81.44 334 ALA A N 1
ATOM 2615 C CA . ALA A 1 334 ? -8.923 -4.502 3.327 1.00 81.44 334 ALA A CA 1
ATOM 2616 C C . ALA A 1 334 ? -8.929 -5.507 2.164 1.00 81.44 334 ALA A C 1
ATOM 2618 O O . ALA A 1 334 ? -9.706 -6.454 2.174 1.00 81.44 334 ALA A O 1
ATOM 2619 N N . LEU A 1 335 ? -8.079 -5.301 1.153 1.00 73.94 335 LEU A N 1
ATOM 2620 C CA . LEU A 1 335 ? -7.955 -6.213 0.013 1.00 73.94 335 LEU A CA 1
ATOM 2621 C C . LEU A 1 335 ? -7.164 -7.486 0.345 1.00 73.94 335 LEU A C 1
ATOM 2623 O O . LEU A 1 335 ? -7.284 -8.481 -0.371 1.00 73.94 335 LEU A O 1
ATOM 2627 N N . VAL A 1 336 ? -6.296 -7.428 1.359 1.00 71.25 336 VAL A N 1
ATOM 2628 C CA . VAL A 1 336 ? -5.390 -8.524 1.730 1.00 71.25 336 VAL A CA 1
ATOM 2629 C C . VAL A 1 336 ? -5.911 -9.347 2.913 1.00 71.25 336 VAL A C 1
ATOM 2631 O O . VAL A 1 336 ? -5.492 -10.498 3.040 1.00 71.25 336 VAL A O 1
ATOM 2634 N N . ALA A 1 337 ? -6.751 -8.766 3.777 1.00 67.81 337 ALA A N 1
ATOM 2635 C CA . ALA A 1 337 ? -7.364 -9.436 4.930 1.00 67.81 337 ALA A CA 1
ATOM 2636 C C . ALA A 1 337 ? -8.318 -10.565 4.517 1.00 67.81 337 ALA A C 1
ATOM 2638 O O . ALA A 1 337 ? -8.269 -11.623 5.182 1.00 67.81 337 ALA A O 1
#

Secondary structure (DSSP, 8-state):
------------------------------------PPP-PPBPTTT-PEEHHHHHHHHHHHHHHHTTS---EEEEEEEEETHHHHHHHH-HHHHHHHHHHHHHHHHHHS-TTSEEEE-STTEEEEEEETHHHHTHHHHHHHHHHHHHHHHTTTS-TT---EEEEEEEE--TT--SHHHHHHHHHHHHHHHHS-S-S-HHHHT--HHHHHHHHHHHHHSS-PPEEEEEEPPSS----EEEEEEE-----TTSPPHHHHHHHHHHTT-HHHHHHHHHHHHHHHHHH---TTEEEEEEE-HHHHS-HHHHHHHHHHHHH-HHHHTTEEEEE-HHHHHH-

Foldseek 3Di:
DDDDDDDDDDDDDDDDDDDDDDDDDDDPPDPDPPPPDPPPFDADPLQRATEPVVVQVVLLVLLVVCLVDPWQKKKKKKAWPCLVVQCVPPHVVVSSNLLNVLSVQLCVLDDPPWRWHDYPRRMIMIMAGDPCSVCVVVSVVVSQVSSQVVCVVVGDPVDHIHMFMFMATSHNPQNGDVLSVLNRVVRRVVRPDDPPPPVLLVPQDLVLLLVLLVVVLVDQDFAKDWAWDDDPDDDPATETEIDTDWDPDPSHHDRSSSCVSCLVVLNQLSVQVSSVVVVLVCVVPDPDLRAAYEYEGDLSLVPDPVNVVVVVVSCVVPVSCVVRYHYDYDPSSVSVD

Radius of gyration: 31.49 Å; chains: 1; bounding box: 77×60×102 Å

Sequence (337 aa):
MTANQAFESSQIETNSRGDTSAVNPLPDTNTEPLRQRPPAFEKDPVTGLHRQDYLCHVIDHCLAQGRKRKLRASLALLQLENFYEIRSWVGTPEADLLLSEIARLLKKTLPKRVLLCRCPNYEFAALLLAECSVNAGLITDMLKQALLSAVAQTLPRQLELKCGAGVAALEPNIPAWPIVFARARHNLALSLRPRELPAHLNSISADTALNQLRSIEAHTELQLSFQALVNFSQDSLQHYEVRCLLSPNEESLPNYLLFETAARNARGEQLDRRILEQVISLLVVGSNGELRLLVNLSHNSLVSSDFLLWIKEKLTANPAIATQLIFQISETDALVA

pLDDT: mean 80.05, std 19.53, range [26.31, 97.31]